Protein AF-A0A957P2J3-F1 (afdb_monomer)

Foldseek 3Di:
DVVVVVCCCVVPVVVLLVVLVCLQVVLLVVLCVQPVVLSVLLVVLCCVLVVVLVVLLVVLVVLVVQLVVLVVVLVVLCVQCPDPVNVVVCVVVVVVVVSVVVNVVSVVSNVVSVVVSVVSVVVSVVSLVVSLVVSLVVLCVVVVVCVVVVNHPPVSSVSSNVSSCSNSVSVVVNSPPD

Structure (mmCIF, N/CA/C/O backbone):
data_AF-A0A957P2J3-F1
#
_entry.id   AF-A0A957P2J3-F1
#
loop_
_atom_site.group_PDB
_atom_site.id
_atom_site.type_symbol
_atom_site.label_atom_id
_atom_site.label_alt_id
_atom_site.label_comp_id
_atom_site.label_asym_id
_atom_site.label_entity_id
_atom_site.label_seq_id
_atom_site.pdbx_PDB_ins_code
_atom_site.Cartn_x
_atom_site.Cartn_y
_atom_site.Cartn_z
_atom_site.occupancy
_atom_site.B_iso_or_equiv
_atom_site.auth_seq_id
_atom_site.auth_comp_id
_atom_site.auth_asym_id
_atom_site.auth_atom_id
_atom_site.pdbx_PDB_model_num
ATOM 1 N N . ASN A 1 1 ? -3.555 15.604 23.703 1.00 44.50 1 ASN A N 1
ATOM 2 C CA . ASN A 1 1 ? -3.899 14.970 22.413 1.00 44.50 1 ASN A CA 1
ATOM 3 C C . ASN A 1 1 ? -3.458 15.797 21.214 1.00 44.50 1 ASN A C 1
ATOM 5 O O . ASN A 1 1 ? -2.790 15.224 20.367 1.00 44.50 1 ASN A O 1
ATOM 9 N N . ASP A 1 2 ? -3.680 17.114 21.177 1.00 55.78 2 ASP A N 1
ATOM 10 C CA . ASP A 1 2 ? -3.266 17.941 20.022 1.00 55.78 2 ASP A CA 1
ATOM 11 C C . ASP A 1 2 ? -1.746 18.045 19.821 1.00 55.78 2 ASP A C 1
ATOM 13 O O . ASP A 1 2 ? -1.270 17.997 18.693 1.00 55.78 2 ASP A O 1
ATOM 17 N N . VAL A 1 3 ? -0.962 18.089 20.904 1.00 54.66 3 VAL A N 1
ATOM 18 C CA . VAL A 1 3 ? 0.511 18.161 20.825 1.00 54.66 3 VAL A CA 1
ATOM 19 C C . VAL A 1 3 ? 1.122 16.844 20.329 1.00 54.66 3 VAL A C 1
ATOM 21 O O . VAL A 1 3 ? 2.056 16.862 19.539 1.00 54.66 3 VAL A O 1
ATOM 24 N N . VAL A 1 4 ? 0.548 15.699 20.721 1.00 55.38 4 VAL A N 1
ATOM 25 C CA . VAL A 1 4 ? 0.990 14.361 20.278 1.00 55.38 4 VAL A CA 1
ATOM 26 C C . VAL A 1 4 ? 0.592 14.117 18.819 1.00 55.38 4 VAL A C 1
ATOM 28 O O . VAL A 1 4 ? 1.413 13.645 18.041 1.00 55.38 4 VAL A O 1
ATOM 31 N N . GLY A 1 5 ? -0.621 14.513 18.411 1.00 55.31 5 GLY A N 1
ATOM 32 C CA . GLY A 1 5 ? -1.057 14.447 17.011 1.00 55.31 5 GLY A CA 1
ATOM 33 C C . GLY A 1 5 ? -0.248 15.366 16.085 1.00 55.31 5 GLY A C 1
ATOM 34 O O . GLY A 1 5 ? 0.179 14.939 15.012 1.00 55.31 5 GLY A O 1
ATOM 35 N N . ALA A 1 6 ? 0.040 16.599 16.520 1.00 60.53 6 ALA A N 1
ATOM 36 C CA . ALA A 1 6 ? 0.896 17.532 15.786 1.00 60.53 6 ALA A CA 1
ATOM 37 C C . ALA A 1 6 ? 2.351 17.036 15.703 1.00 60.53 6 ALA A C 1
ATOM 39 O O . ALA A 1 6 ? 2.967 17.103 14.639 1.00 60.53 6 ALA A O 1
ATOM 40 N N . GLN A 1 7 ? 2.885 16.465 16.787 1.00 52.78 7 GLN A N 1
ATOM 41 C CA . GLN A 1 7 ? 4.222 15.878 16.805 1.00 52.78 7 GLN A CA 1
ATOM 42 C C . GLN A 1 7 ? 4.310 14.656 15.879 1.00 52.78 7 GLN A C 1
ATOM 44 O O . GLN A 1 7 ? 5.248 14.569 15.093 1.00 52.78 7 GLN A O 1
ATOM 49 N N . SER A 1 8 ? 3.328 13.751 15.855 1.00 59.97 8 SER A N 1
ATOM 50 C CA . SER A 1 8 ? 3.316 12.615 14.915 1.00 59.97 8 SER A CA 1
ATOM 51 C C . SER A 1 8 ? 3.209 13.045 13.441 1.00 59.97 8 SER A C 1
ATOM 53 O O . SER A 1 8 ? 3.856 12.453 12.570 1.00 59.97 8 SER A O 1
ATOM 55 N N . ALA A 1 9 ? 2.452 14.107 13.145 1.00 59.72 9 ALA A N 1
ATOM 56 C CA . ALA A 1 9 ? 2.346 14.661 11.795 1.00 59.72 9 ALA A CA 1
ATOM 57 C C . ALA A 1 9 ? 3.673 15.277 11.308 1.00 59.72 9 ALA A C 1
ATOM 59 O O . ALA A 1 9 ? 4.103 15.006 10.183 1.00 59.72 9 ALA A O 1
ATOM 60 N N . ILE A 1 10 ? 4.344 16.046 12.173 1.00 60.41 10 ILE A N 1
ATOM 61 C CA . ILE A 1 10 ? 5.600 16.749 11.865 1.00 60.41 10 ILE A CA 1
ATOM 62 C C . ILE A 1 10 ? 6.796 15.787 11.831 1.00 60.41 10 ILE A C 1
ATOM 64 O O . ILE A 1 10 ? 7.649 15.901 10.954 1.00 60.41 10 ILE A O 1
ATOM 68 N N . THR A 1 11 ? 6.850 14.815 12.744 1.00 64.06 11 THR A N 1
ATOM 69 C CA . THR A 1 11 ? 8.038 13.960 12.921 1.00 64.06 11 THR A CA 1
ATOM 70 C C . THR A 1 11 ? 8.027 12.720 12.018 1.00 64.06 11 THR A C 1
ATOM 72 O O . THR A 1 11 ? 9.084 12.157 11.759 1.00 64.06 11 THR A O 1
ATOM 75 N N . GLY A 1 12 ? 6.861 12.285 11.515 1.00 64.50 12 GLY A N 1
ATOM 76 C CA . GLY A 1 12 ? 6.745 11.053 10.718 1.00 64.50 12 GLY A CA 1
ATOM 77 C C . GLY A 1 12 ? 6.114 11.229 9.338 1.00 64.50 12 GLY A C 1
ATOM 78 O O . GLY A 1 12 ? 6.648 10.747 8.343 1.00 64.50 12 GLY A O 1
ATOM 79 N N . THR A 1 13 ? 4.980 11.924 9.240 1.00 69.81 13 THR A N 1
ATOM 80 C CA . THR A 1 13 ? 4.177 11.915 8.002 1.00 69.81 13 THR A CA 1
ATOM 81 C C . THR A 1 13 ? 4.806 12.747 6.885 1.00 69.81 13 THR A C 1
ATOM 83 O O . THR A 1 13 ? 4.952 12.265 5.761 1.00 69.81 13 THR A O 1
ATOM 86 N N . ILE A 1 14 ? 5.220 13.980 7.187 1.00 76.81 14 ILE A N 1
ATOM 87 C CA . ILE A 1 14 ? 5.789 14.899 6.188 1.00 76.81 14 ILE A CA 1
ATOM 88 C C . ILE A 1 14 ? 7.136 14.389 5.639 1.00 76.81 14 ILE A C 1
ATOM 90 O O . ILE A 1 14 ? 7.266 14.296 4.413 1.00 76.81 14 ILE A O 1
ATOM 94 N N . PRO A 1 15 ? 8.117 13.983 6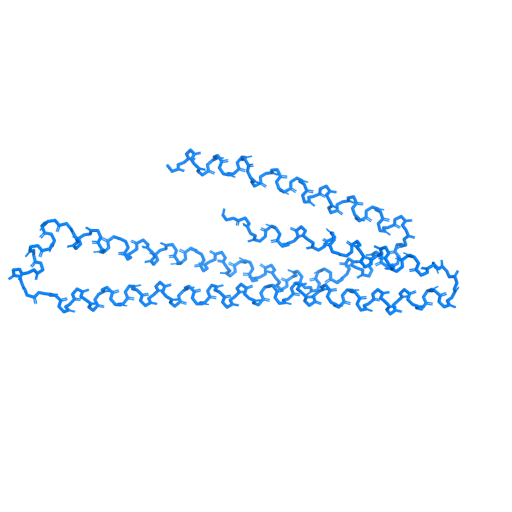.479 1.00 82.00 15 PRO A N 1
ATOM 95 C CA . PRO A 1 15 ? 9.384 13.443 5.981 1.00 82.00 15 PRO A CA 1
ATOM 96 C C . PRO A 1 15 ? 9.201 12.177 5.135 1.00 82.00 15 PRO A C 1
ATOM 98 O O . PRO A 1 15 ? 9.890 12.005 4.127 1.00 82.00 15 PRO A O 1
ATOM 101 N N . ASN A 1 16 ? 8.238 11.318 5.486 1.00 80.94 16 ASN A N 1
ATOM 102 C CA . ASN A 1 16 ? 7.933 10.116 4.712 1.00 80.94 16 ASN A CA 1
ATOM 103 C C . ASN A 1 16 ? 7.362 10.447 3.333 1.00 80.94 16 ASN A C 1
ATOM 105 O O . ASN A 1 16 ? 7.781 9.843 2.350 1.00 80.94 16 ASN A O 1
ATOM 109 N N . ILE A 1 17 ? 6.438 11.408 3.227 1.00 81.06 17 ILE A N 1
ATOM 110 C CA . ILE A 1 17 ? 5.893 11.840 1.929 1.00 81.06 17 ILE A CA 1
ATOM 11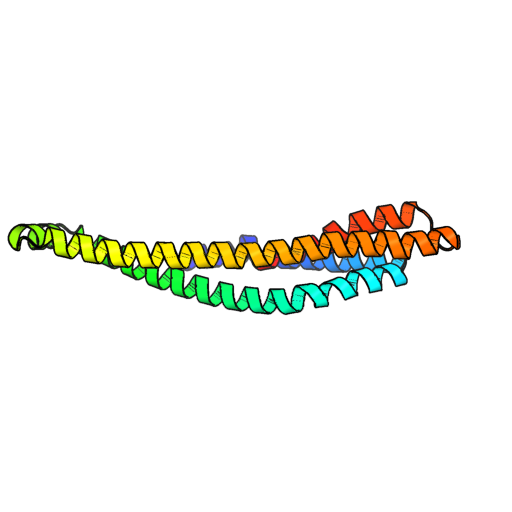1 C C . ILE A 1 17 ? 7.009 12.398 1.041 1.00 81.06 17 ILE A C 1
ATOM 113 O O . ILE A 1 17 ? 7.083 12.043 -0.137 1.00 81.06 17 ILE A O 1
ATOM 117 N N . LEU A 1 18 ? 7.894 13.226 1.601 1.00 86.69 18 LEU A N 1
ATOM 118 C CA . LEU A 1 18 ? 9.037 13.782 0.877 1.00 86.69 18 LEU A CA 1
ATOM 119 C C . LEU A 1 18 ? 9.983 12.682 0.392 1.00 86.69 18 LEU A C 1
ATOM 121 O O . LEU A 1 18 ? 10.280 12.616 -0.799 1.00 86.69 18 LEU A O 1
ATOM 125 N N . THR A 1 19 ? 10.391 11.780 1.285 1.00 87.31 19 THR A N 1
ATOM 126 C CA . THR A 1 19 ? 11.289 10.661 0.959 1.00 87.31 19 THR A CA 1
ATOM 127 C C . THR A 1 19 ? 10.688 9.788 -0.138 1.00 87.31 19 THR A C 1
ATOM 129 O O . THR A 1 19 ? 11.325 9.549 -1.159 1.00 87.31 19 THR A O 1
ATOM 132 N N . ASN A 1 20 ? 9.421 9.402 0.013 1.00 86.56 20 ASN A N 1
ATOM 133 C CA . ASN A 1 20 ? 8.679 8.622 -0.972 1.00 86.56 20 ASN A CA 1
ATOM 134 C C . ASN A 1 20 ? 8.584 9.323 -2.333 1.00 86.56 20 ASN A C 1
ATOM 136 O O . ASN A 1 20 ? 8.733 8.673 -3.366 1.00 86.56 20 ASN A O 1
ATOM 140 N N . SER A 1 21 ? 8.372 10.641 -2.344 1.00 88.56 21 SER A N 1
ATOM 141 C CA . SER A 1 21 ? 8.303 11.434 -3.578 1.00 88.56 21 SER A CA 1
ATOM 142 C C . SER A 1 21 ? 9.658 11.494 -4.282 1.00 88.56 21 SER A C 1
ATOM 144 O O . SER A 1 21 ? 9.735 11.267 -5.487 1.00 88.56 21 SER A O 1
ATOM 146 N N . VAL A 1 22 ? 10.741 11.729 -3.536 1.00 91.75 22 VAL A N 1
ATOM 147 C CA . VAL A 1 22 ? 12.109 11.742 -4.076 1.00 91.75 22 VAL A CA 1
ATOM 148 C C . VAL A 1 22 ? 12.499 10.362 -4.603 1.00 91.75 22 VAL A C 1
ATOM 150 O O . VAL A 1 22 ? 13.023 10.257 -5.713 1.00 91.75 22 VAL A O 1
ATOM 153 N N . THR A 1 23 ? 12.210 9.289 -3.862 1.00 91.25 23 THR A N 1
ATOM 154 C CA . THR A 1 23 ? 12.448 7.911 -4.313 1.00 91.25 23 THR A CA 1
ATOM 155 C C . THR A 1 23 ? 11.676 7.603 -5.590 1.00 91.25 23 THR A C 1
ATOM 157 O O . THR A 1 23 ? 12.252 7.046 -6.522 1.00 91.25 23 THR A O 1
ATOM 160 N N . LEU A 1 24 ? 10.403 7.997 -5.669 1.00 91.38 24 LEU A N 1
ATOM 161 C CA . LEU A 1 24 ? 9.569 7.790 -6.849 1.00 91.38 24 LEU A CA 1
ATOM 162 C C . LEU A 1 24 ? 10.133 8.520 -8.076 1.00 91.38 24 LEU A C 1
ATOM 164 O O . LEU A 1 24 ? 10.347 7.899 -9.115 1.00 91.38 24 LEU A O 1
ATOM 168 N N . ILE A 1 25 ? 10.412 9.820 -7.944 1.00 94.25 25 ILE A N 1
ATOM 169 C CA . ILE A 1 25 ? 10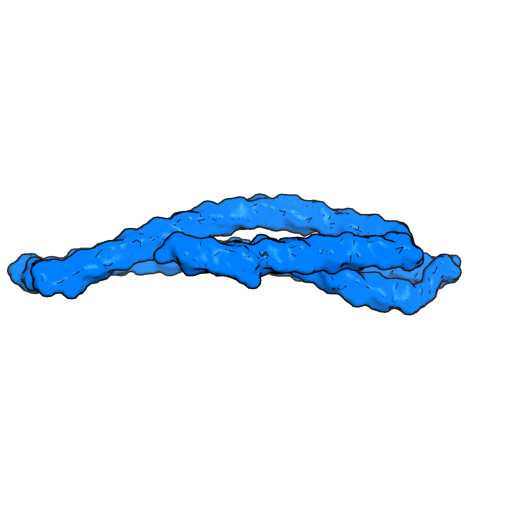.908 10.660 -9.044 1.00 94.25 25 ILE A CA 1
ATOM 170 C C . ILE A 1 25 ? 12.284 10.180 -9.515 1.00 94.25 25 ILE A C 1
ATOM 172 O O . ILE A 1 25 ? 12.491 10.003 -10.713 1.00 94.25 25 ILE A O 1
ATOM 176 N N . SER A 1 26 ? 13.213 9.921 -8.590 1.00 95.56 26 SER A N 1
ATOM 177 C CA . SER A 1 26 ? 14.557 9.434 -8.935 1.00 95.56 26 SER A CA 1
ATOM 178 C C . SER A 1 26 ? 14.522 8.054 -9.591 1.00 95.56 26 SER A C 1
ATOM 180 O O . SER A 1 26 ? 15.189 7.843 -10.599 1.00 95.56 26 SER A O 1
ATOM 182 N N . THR A 1 27 ? 13.702 7.130 -9.081 1.00 95.69 27 THR A N 1
ATOM 183 C CA . THR A 1 27 ? 13.543 5.795 -9.676 1.00 95.69 27 THR A CA 1
ATOM 184 C C . THR A 1 27 ? 12.982 5.895 -11.091 1.00 95.69 27 THR A C 1
ATOM 186 O O . THR A 1 27 ? 13.533 5.283 -12.002 1.00 95.69 27 THR A O 1
ATOM 189 N N . LEU A 1 28 ? 11.941 6.707 -11.307 1.00 95.94 28 LEU A N 1
ATOM 190 C CA . LEU A 1 28 ? 11.379 6.931 -12.640 1.00 95.94 28 LEU A CA 1
ATOM 191 C C . LEU A 1 28 ? 12.396 7.553 -13.599 1.00 95.94 28 LEU A C 1
ATOM 193 O O . LEU A 1 28 ? 12.528 7.080 -14.725 1.00 95.94 28 LEU A O 1
ATOM 197 N N . ALA A 1 29 ? 13.144 8.566 -13.157 1.00 97.50 29 ALA A N 1
ATOM 198 C CA . ALA A 1 29 ? 14.176 9.204 -13.969 1.00 97.50 29 ALA A CA 1
ATOM 199 C C . ALA A 1 29 ? 15.260 8.206 -14.407 1.00 97.50 29 ALA A C 1
ATOM 201 O O . ALA A 1 29 ? 15.659 8.200 -15.574 1.00 97.50 29 ALA A O 1
ATOM 202 N N . VAL A 1 30 ? 15.686 7.318 -13.504 1.00 97.38 30 VAL A N 1
ATOM 203 C CA . VAL A 1 30 ? 16.649 6.255 -13.817 1.00 97.38 30 VAL A CA 1
ATOM 204 C C . VAL A 1 30 ? 16.048 5.236 -14.784 1.00 97.38 30 VAL A C 1
ATOM 206 O O . VAL A 1 30 ? 16.670 4.925 -15.794 1.00 97.38 30 VAL A O 1
ATOM 209 N N . MET A 1 31 ? 14.828 4.751 -14.536 1.00 97.56 31 MET A N 1
ATOM 210 C CA . MET A 1 31 ? 14.168 3.785 -15.422 1.00 97.56 31 MET A CA 1
ATOM 211 C C . MET A 1 31 ? 14.001 4.334 -16.844 1.00 97.56 31 MET A C 1
ATOM 213 O O . MET A 1 31 ? 14.315 3.639 -17.806 1.00 97.56 31 MET A O 1
ATOM 217 N N . ILE A 1 32 ? 13.555 5.585 -16.983 1.00 97.94 32 ILE A N 1
ATOM 218 C CA . ILE A 1 32 ? 13.394 6.242 -18.288 1.00 97.94 32 ILE A CA 1
ATOM 219 C C . ILE A 1 32 ? 14.745 6.384 -18.999 1.00 97.94 32 ILE A C 1
ATOM 221 O O . ILE A 1 32 ? 14.817 6.140 -20.200 1.00 97.94 32 ILE A O 1
ATOM 225 N N . SER A 1 33 ? 15.804 6.732 -18.260 1.00 97.44 33 SER A N 1
ATOM 226 C CA . SER A 1 33 ? 17.165 6.849 -18.803 1.00 97.44 33 SER A CA 1
ATOM 227 C C . SER A 1 33 ? 17.741 5.513 -19.280 1.00 97.44 33 SER A C 1
ATOM 229 O O . SER A 1 33 ? 18.527 5.502 -20.221 1.00 97.44 33 SER A O 1
ATOM 231 N N . ILE A 1 34 ? 17.373 4.396 -18.640 1.00 96.06 34 ILE A N 1
ATOM 232 C CA . ILE A 1 34 ? 17.829 3.060 -19.044 1.00 96.06 34 ILE A CA 1
ATOM 233 C C . ILE A 1 34 ? 17.052 2.576 -20.271 1.00 96.06 34 ILE A C 1
ATOM 235 O O . ILE A 1 34 ? 17.665 2.158 -21.246 1.00 96.06 34 ILE A O 1
ATOM 239 N N . GLU A 1 35 ? 15.716 2.577 -20.213 1.00 97.56 35 GLU A N 1
ATOM 240 C CA . GLU A 1 35 ? 14.877 2.109 -21.319 1.00 97.56 35 GLU A CA 1
ATOM 241 C C . GLU A 1 35 ? 13.427 2.613 -21.190 1.00 97.56 35 GLU A C 1
ATOM 243 O O . GLU A 1 35 ? 12.601 2.057 -20.458 1.00 97.56 35 GLU A O 1
ATOM 248 N N . TRP A 1 36 ? 13.082 3.665 -21.936 1.00 97.50 36 TRP A N 1
ATOM 249 C CA . TRP A 1 36 ? 11.790 4.344 -21.803 1.00 97.50 36 TRP A CA 1
ATOM 250 C C . TRP A 1 36 ? 10.579 3.450 -22.127 1.00 97.50 36 TRP A C 1
ATOM 252 O O . TRP A 1 36 ? 9.528 3.617 -21.507 1.00 97.50 36 TRP A O 1
ATOM 262 N N . ARG A 1 37 ? 10.709 2.469 -23.036 1.00 96.31 37 ARG A N 1
ATOM 263 C CA . ARG A 1 37 ? 9.607 1.552 -23.398 1.00 96.31 37 ARG A CA 1
ATOM 264 C C . ARG A 1 37 ? 9.178 0.697 -22.206 1.00 96.31 37 ARG A C 1
ATOM 266 O O . ARG A 1 37 ? 7.988 0.574 -21.915 1.00 96.31 37 ARG A O 1
ATOM 273 N N . LEU A 1 38 ? 10.156 0.154 -21.481 1.00 97.00 38 LEU A N 1
ATOM 274 C CA . LEU A 1 38 ? 9.916 -0.630 -20.270 1.00 97.00 38 LEU A CA 1
ATOM 275 C C . LEU A 1 38 ? 9.447 0.257 -19.109 1.00 97.00 38 LEU A C 1
ATOM 277 O O . LEU A 1 38 ? 8.611 -0.169 -18.312 1.00 97.00 38 LEU A O 1
ATOM 281 N N . ALA A 1 39 ? 9.928 1.502 -19.030 1.00 96.81 39 ALA A N 1
ATOM 282 C CA . ALA A 1 39 ? 9.475 2.455 -18.019 1.00 96.81 39 ALA A CA 1
ATOM 283 C C . ALA A 1 39 ? 7.987 2.798 -18.190 1.00 96.81 39 ALA A C 1
ATOM 285 O O . ALA A 1 39 ? 7.230 2.750 -17.222 1.00 96.81 39 ALA A O 1
ATOM 286 N N . VAL A 1 40 ? 7.542 3.064 -19.423 1.00 96.81 40 VAL A N 1
ATOM 287 C CA . VAL A 1 40 ? 6.123 3.303 -19.733 1.00 96.81 40 VAL A CA 1
ATOM 288 C C . VAL A 1 40 ? 5.274 2.082 -19.383 1.00 96.81 40 VAL A C 1
ATOM 290 O O . VAL A 1 40 ? 4.226 2.234 -18.755 1.00 96.81 40 VAL A O 1
ATOM 293 N N . LEU A 1 41 ? 5.739 0.874 -19.718 1.00 96.06 41 LEU A N 1
ATOM 294 C CA . LEU A 1 41 ? 5.049 -0.368 -19.366 1.00 96.06 41 LEU A CA 1
ATOM 295 C C . LEU A 1 41 ? 4.871 -0.502 -17.844 1.00 96.06 41 LEU A C 1
ATOM 297 O O . LEU A 1 41 ? 3.760 -0.736 -17.371 1.00 96.06 41 LEU A O 1
ATOM 301 N N . ALA A 1 42 ? 5.936 -0.273 -17.071 1.00 93.69 42 ALA A N 1
ATOM 302 C CA . ALA A 1 42 ? 5.898 -0.312 -15.609 1.00 93.69 42 ALA A CA 1
ATOM 303 C C . ALA A 1 42 ? 4.953 0.742 -15.004 1.00 93.69 42 ALA A C 1
ATOM 305 O O . ALA A 1 42 ? 4.272 0.466 -14.011 1.00 93.69 42 ALA A O 1
ATOM 306 N N . VAL A 1 43 ? 4.896 1.935 -15.606 1.00 93.31 43 VAL A N 1
ATOM 307 C CA . VAL A 1 43 ? 4.011 3.027 -15.181 1.00 93.31 43 VAL A CA 1
ATOM 308 C C . VAL A 1 43 ? 2.556 2.745 -15.533 1.00 93.31 43 VAL A C 1
ATOM 310 O O . VAL A 1 43 ? 1.701 3.057 -14.719 1.00 93.31 43 VAL A O 1
ATOM 313 N N . ILE A 1 44 ? 2.244 2.128 -16.675 1.00 94.25 44 ILE A N 1
ATOM 314 C CA . ILE A 1 44 ? 0.863 1.787 -17.078 1.00 94.25 44 ILE A CA 1
ATOM 315 C C . ILE A 1 44 ? 0.227 0.738 -16.160 1.00 94.25 44 ILE A C 1
ATOM 317 O O . ILE A 1 44 ? -0.984 0.768 -15.926 1.00 94.25 44 ILE A O 1
ATOM 321 N N . VAL A 1 45 ? 1.030 -0.161 -15.589 1.00 91.38 45 VAL A N 1
ATOM 322 C CA . VAL A 1 45 ? 0.543 -1.124 -14.592 1.00 91.38 45 VAL A CA 1
ATOM 323 C C . VAL A 1 45 ? 0.026 -0.399 -13.346 1.00 91.38 45 VAL A C 1
ATOM 325 O O . VAL A 1 45 ? -0.973 -0.814 -12.765 1.00 91.38 45 VAL A O 1
ATOM 328 N N . LEU A 1 46 ? 0.630 0.729 -12.958 1.00 87.25 46 LEU A N 1
ATOM 329 C CA . LEU A 1 46 ? 0.213 1.471 -11.767 1.00 87.25 46 LEU A CA 1
ATOM 330 C C . LEU A 1 46 ? -1.260 1.903 -11.790 1.00 87.25 46 LEU A C 1
ATOM 332 O O . LEU A 1 46 ? -1.986 1.464 -10.905 1.00 87.25 46 LEU A O 1
ATOM 336 N N . PRO A 1 47 ? -1.769 2.723 -12.730 1.00 88.19 47 PRO A N 1
ATOM 337 C CA . PRO A 1 47 ? -3.158 3.172 -12.706 1.00 88.19 47 PRO A CA 1
ATOM 338 C C . PRO A 1 47 ? -4.158 2.012 -12.761 1.00 88.19 47 PRO A C 1
ATOM 340 O O . PRO A 1 47 ? -5.202 2.104 -12.114 1.00 88.19 47 PRO A O 1
ATOM 343 N N . LEU A 1 48 ? -3.831 0.909 -13.446 1.00 90.00 48 LEU A N 1
ATOM 344 C CA . LEU A 1 48 ? -4.684 -0.280 -13.505 1.00 90.00 48 LEU A CA 1
ATOM 345 C C . LEU A 1 48 ? -4.987 -0.839 -12.104 1.00 90.00 48 LEU A C 1
ATOM 347 O O . LEU A 1 48 ? -6.130 -1.191 -11.814 1.00 90.00 48 LEU A O 1
ATOM 351 N N . PHE A 1 49 ? -3.991 -0.851 -11.215 1.00 85.75 49 PHE A N 1
ATOM 352 C CA . PHE A 1 49 ? -4.139 -1.351 -9.844 1.00 85.75 49 PHE A CA 1
ATOM 353 C C . PHE A 1 49 ? -4.419 -0.246 -8.815 1.00 85.75 49 PHE A C 1
ATOM 355 O O . PHE A 1 49 ? -5.141 -0.471 -7.842 1.00 85.75 49 PHE A O 1
ATOM 362 N N . LEU A 1 50 ? -3.925 0.973 -9.038 1.00 80.69 50 LEU A N 1
ATOM 363 C CA . LEU A 1 50 ? -4.090 2.107 -8.131 1.00 80.69 50 LEU A CA 1
ATOM 364 C C . LEU A 1 50 ? -5.483 2.724 -8.175 1.00 80.69 50 LEU A C 1
ATOM 366 O O . LEU A 1 50 ? -5.965 3.187 -7.143 1.00 80.69 50 LEU A O 1
ATOM 370 N N . LEU A 1 51 ? -6.154 2.750 -9.329 1.00 86.12 51 LEU A N 1
ATOM 371 C CA . LEU A 1 51 ? -7.497 3.329 -9.420 1.00 86.12 51 LEU A CA 1
ATOM 372 C C . LEU A 1 51 ? -8.518 2.558 -8.559 1.00 86.12 51 LEU A C 1
ATOM 374 O O . LEU A 1 51 ? -9.229 3.200 -7.775 1.00 86.12 51 LEU A O 1
ATOM 378 N N . PRO A 1 52 ? -8.585 1.210 -8.609 1.00 84.38 52 PRO A N 1
ATOM 379 C CA . PRO A 1 52 ? -9.366 0.433 -7.648 1.00 84.38 52 PRO A CA 1
ATOM 380 C C . PRO A 1 52 ? -8.891 0.640 -6.206 1.00 84.38 52 PRO A C 1
ATOM 382 O O . PRO A 1 52 ? -9.710 0.884 -5.318 1.00 84.38 52 PRO A O 1
ATOM 385 N N . ALA A 1 53 ? -7.575 0.621 -5.975 1.00 80.62 53 ALA A N 1
ATOM 386 C CA . ALA A 1 53 ? -6.989 0.771 -4.646 1.00 80.62 53 ALA A CA 1
ATOM 387 C C . ALA A 1 53 ? -7.340 2.122 -3.991 1.00 80.62 53 ALA A C 1
ATOM 389 O O . ALA A 1 53 ? -7.608 2.184 -2.791 1.00 80.62 53 ALA A O 1
ATOM 390 N N . ARG A 1 54 ? -7.449 3.203 -4.773 1.00 81.19 54 ARG A N 1
ATOM 391 C CA . ARG A 1 54 ? -7.888 4.521 -4.293 1.00 81.19 54 ARG A CA 1
ATOM 392 C C . ARG A 1 54 ? -9.324 4.493 -3.769 1.00 81.19 54 ARG A C 1
ATOM 394 O O . ARG A 1 54 ? -9.614 5.139 -2.763 1.00 81.19 54 ARG A O 1
ATOM 401 N N . ARG A 1 55 ? -10.224 3.725 -4.398 1.00 85.00 55 ARG A N 1
ATOM 402 C CA . ARG A 1 55 ? -11.589 3.522 -3.872 1.00 85.00 55 ARG A CA 1
ATOM 403 C C . ARG A 1 55 ? -11.557 2.760 -2.550 1.00 85.00 55 ARG A C 1
ATOM 405 O O . ARG A 1 55 ? -12.240 3.149 -1.607 1.00 85.00 55 ARG A O 1
ATOM 412 N N . VAL A 1 56 ? -10.718 1.730 -2.460 1.00 86.50 56 VAL A N 1
ATOM 413 C CA . VAL A 1 56 ? -10.516 0.957 -1.226 1.00 86.50 56 VAL A CA 1
ATOM 414 C C . VAL A 1 56 ? -9.978 1.838 -0.095 1.00 86.50 56 VAL A C 1
ATOM 416 O O . VAL A 1 56 ? -10.469 1.750 1.028 1.00 86.50 56 VAL A O 1
ATOM 419 N N . ALA A 1 57 ? -9.052 2.755 -0.384 1.00 82.62 57 ALA A N 1
ATOM 420 C CA . ALA A 1 57 ? -8.537 3.709 0.599 1.00 82.62 57 ALA A CA 1
ATOM 421 C C . ALA A 1 57 ? -9.641 4.617 1.179 1.00 82.62 57 ALA A C 1
ATOM 423 O O . ALA A 1 57 ? -9.689 4.841 2.390 1.00 82.62 57 ALA A O 1
ATOM 424 N N . LEU A 1 58 ? -10.577 5.091 0.346 1.00 86.56 58 LEU A N 1
ATOM 425 C CA . LEU A 1 58 ? -11.734 5.869 0.811 1.00 86.56 58 LEU A CA 1
ATOM 426 C C . LEU A 1 58 ? -12.667 5.034 1.702 1.00 86.56 58 LEU A C 1
ATOM 428 O O . LEU A 1 58 ? -13.119 5.518 2.741 1.00 86.56 58 LEU A O 1
ATOM 432 N N . ILE A 1 59 ? -12.911 3.772 1.336 1.00 90.62 59 ILE A N 1
ATOM 433 C CA . ILE A 1 59 ? -13.703 2.834 2.145 1.00 90.62 59 ILE A CA 1
ATOM 434 C C . ILE A 1 59 ? -13.026 2.594 3.500 1.00 90.62 59 ILE A C 1
ATOM 436 O O . ILE A 1 59 ? -13.685 2.673 4.536 1.00 90.62 59 ILE A O 1
ATOM 440 N N . LEU A 1 60 ? -11.709 2.368 3.515 1.00 88.50 60 LEU A N 1
ATOM 441 C CA . LEU A 1 60 ? -10.934 2.203 4.746 1.00 88.50 60 LEU A CA 1
ATOM 442 C C . LEU A 1 60 ? -11.016 3.435 5.642 1.00 88.50 60 LEU A C 1
ATOM 444 O O . LEU A 1 60 ? -11.135 3.280 6.853 1.00 88.50 60 LEU A O 1
ATOM 448 N N . ARG A 1 61 ? -11.000 4.646 5.076 1.00 88.31 61 ARG A N 1
ATOM 449 C CA . ARG A 1 61 ? -11.161 5.882 5.854 1.00 88.31 61 ARG A CA 1
ATOM 450 C C . ARG A 1 61 ? -12.515 5.930 6.567 1.00 88.31 61 ARG A C 1
ATOM 452 O O . ARG A 1 61 ? -12.566 6.256 7.750 1.00 88.31 61 ARG A O 1
ATOM 459 N N . ASN A 1 62 ? -13.590 5.545 5.881 1.00 92.44 62 ASN A N 1
ATOM 460 C CA . ASN A 1 62 ? -14.926 5.476 6.479 1.00 92.44 62 ASN A CA 1
ATOM 461 C C . ASN A 1 62 ? -15.010 4.384 7.559 1.00 92.44 62 ASN A C 1
ATOM 463 O O . ASN A 1 62 ? -15.544 4.631 8.635 1.00 92.44 62 ASN A O 1
ATOM 467 N N . ILE A 1 63 ? -14.420 3.209 7.312 1.00 93.12 63 ILE A N 1
ATOM 468 C CA . ILE A 1 63 ? -14.337 2.120 8.298 1.00 93.12 63 ILE A CA 1
ATOM 469 C C . ILE A 1 63 ? -13.543 2.554 9.535 1.00 93.12 63 ILE A C 1
ATOM 471 O O . ILE A 1 63 ? -13.954 2.251 10.649 1.00 93.12 63 ILE A O 1
ATOM 475 N N . ARG A 1 64 ? -12.426 3.278 9.367 1.00 89.94 64 ARG A N 1
ATOM 476 C CA . ARG A 1 64 ? -11.638 3.816 10.489 1.00 89.94 64 ARG A CA 1
ATOM 477 C C . ARG A 1 64 ? -12.477 4.765 11.343 1.00 89.94 64 ARG A C 1
ATOM 479 O O . ARG A 1 64 ? -12.440 4.653 12.562 1.00 89.94 64 ARG A O 1
ATOM 486 N N . ARG A 1 65 ? -13.252 5.657 10.718 1.00 93.12 65 ARG A N 1
ATOM 487 C CA . ARG A 1 65 ? -14.148 6.570 11.439 1.00 93.12 65 ARG A CA 1
ATOM 488 C C . ARG A 1 65 ? -15.216 5.812 12.232 1.00 93.12 65 ARG A C 1
ATOM 490 O O . ARG A 1 65 ? -15.318 6.025 13.433 1.00 93.12 65 ARG A O 1
ATOM 497 N N . ALA A 1 66 ? -15.916 4.873 11.597 1.00 95.50 66 ALA A N 1
ATOM 498 C CA . ALA A 1 66 ? -16.909 4.037 12.274 1.00 95.50 66 ALA A CA 1
ATOM 499 C C . ALA A 1 66 ? -16.292 3.197 13.409 1.00 95.50 66 ALA A C 1
ATOM 501 O O . ALA A 1 66 ? -16.887 3.037 14.469 1.00 95.50 66 ALA A O 1
ATOM 502 N N . ALA A 1 67 ? -15.067 2.693 13.225 1.00 94.38 67 ALA A N 1
ATOM 503 C CA . ALA A 1 67 ? -14.354 1.968 14.271 1.00 94.38 67 ALA A CA 1
ATOM 504 C C . ALA A 1 67 ? -14.031 2.856 15.482 1.00 94.38 67 ALA A C 1
ATOM 506 O O . ALA A 1 67 ? -14.169 2.397 16.612 1.00 94.38 67 ALA A O 1
ATOM 507 N N . MET A 1 68 ? -13.638 4.118 15.265 1.00 93.50 68 MET A N 1
ATOM 508 C CA . MET A 1 68 ? -13.429 5.078 16.356 1.00 93.50 68 MET A CA 1
ATOM 509 C C . MET A 1 68 ? -14.731 5.396 17.098 1.00 93.50 68 MET A C 1
ATOM 511 O O . MET A 1 68 ? -14.712 5.480 18.323 1.00 93.50 68 MET A O 1
ATOM 515 N N . GLU A 1 69 ? -15.850 5.527 16.382 1.00 95.44 69 GLU A N 1
ATOM 516 C CA . GLU A 1 69 ? -17.176 5.732 16.982 1.00 95.44 69 GLU A CA 1
ATOM 517 C C . GLU A 1 69 ? -17.562 4.531 17.868 1.00 95.44 69 GLU A C 1
ATOM 519 O O . GLU A 1 69 ? -17.768 4.702 19.067 1.00 95.44 69 GLU A O 1
ATOM 524 N N . HIS A 1 70 ? -17.504 3.298 17.346 1.00 95.31 70 HIS A N 1
ATOM 525 C CA . HIS A 1 70 ? -17.791 2.087 18.132 1.00 95.31 70 HIS A CA 1
ATOM 526 C C . HIS A 1 70 ? -16.855 1.899 19.335 1.00 95.31 70 HIS A C 1
ATOM 528 O O . HIS A 1 70 ? -17.296 1.482 20.408 1.00 95.31 70 HIS A O 1
ATOM 534 N N . GLN A 1 71 ? -15.567 2.216 19.178 1.00 94.12 71 GLN A N 1
ATOM 535 C CA . GLN A 1 71 ? -14.602 2.158 20.275 1.00 94.12 71 GLN A CA 1
ATOM 536 C C . GLN A 1 71 ? -14.931 3.187 21.363 1.00 94.12 71 GLN A C 1
ATOM 538 O O . GLN A 1 71 ? -14.834 2.870 22.547 1.00 94.12 71 GLN A O 1
ATOM 543 N N . THR A 1 72 ? -15.345 4.394 20.969 1.00 93.88 72 THR A N 1
ATOM 544 C CA . THR A 1 72 ? -15.739 5.464 21.894 1.00 93.88 72 THR A CA 1
ATOM 545 C C . THR A 1 72 ? -16.995 5.080 22.670 1.00 93.88 72 THR A C 1
ATOM 547 O O . THR A 1 72 ? -17.002 5.190 23.894 1.00 93.88 72 THR A O 1
ATOM 550 N N . ASP A 1 73 ? -18.020 4.550 21.998 1.00 92.12 73 ASP A N 1
ATOM 551 C CA . ASP A 1 73 ? -19.257 4.092 22.643 1.00 92.12 73 ASP A CA 1
ATOM 552 C C . ASP A 1 73 ? -18.987 2.990 23.676 1.00 92.12 73 ASP A C 1
ATOM 554 O O . ASP A 1 73 ? -19.486 3.036 24.805 1.00 92.12 73 ASP A O 1
ATOM 558 N N . MET A 1 74 ? -18.146 2.014 23.316 1.00 93.25 74 MET A N 1
ATOM 559 C CA . MET A 1 74 ? -17.738 0.938 24.218 1.00 93.25 74 MET A CA 1
ATOM 560 C C . MET A 1 74 ? -16.964 1.484 25.424 1.00 93.25 74 MET A C 1
ATOM 562 O O . MET A 1 74 ? -17.291 1.154 26.565 1.00 93.25 74 MET A O 1
ATOM 566 N N . SER A 1 75 ? -15.966 2.342 25.195 1.00 92.56 75 SER A N 1
ATOM 567 C CA . SER A 1 75 ? -15.160 2.944 26.261 1.00 92.56 75 SER A CA 1
ATOM 568 C C . SER A 1 75 ? -15.991 3.819 27.202 1.00 92.56 75 SER A C 1
ATOM 570 O O . SER A 1 75 ? -15.804 3.734 28.417 1.00 92.56 75 SER A O 1
ATOM 572 N N . ASN A 1 76 ? -16.943 4.597 26.683 1.00 91.75 76 ASN A N 1
ATOM 573 C CA . ASN A 1 76 ? -17.873 5.386 27.491 1.00 91.75 76 ASN A CA 1
ATOM 574 C C . ASN A 1 76 ? -18.770 4.486 28.350 1.00 91.75 76 ASN A C 1
ATOM 576 O O . ASN A 1 76 ? -18.879 4.708 29.554 1.00 91.75 76 ASN A O 1
ATOM 580 N N . SER A 1 77 ? -19.343 3.428 27.766 1.00 89.12 77 SER A N 1
ATOM 581 C CA . SER A 1 77 ? -20.198 2.478 28.492 1.00 89.12 77 SER A CA 1
ATOM 582 C C . SER A 1 77 ? -19.449 1.762 29.619 1.00 89.12 77 SER A C 1
ATOM 584 O O . SER A 1 77 ? -19.990 1.588 30.712 1.00 89.12 77 SER A O 1
ATOM 586 N N . ILE A 1 78 ? -18.204 1.347 29.369 1.00 90.31 78 ILE A N 1
ATOM 587 C CA . ILE A 1 78 ? -17.340 0.732 30.385 1.00 90.31 78 ILE A CA 1
ATOM 588 C C . ILE A 1 78 ? -17.025 1.745 31.484 1.00 90.31 78 ILE A C 1
ATOM 590 O O . ILE A 1 78 ? -17.139 1.421 32.663 1.00 90.31 78 ILE A O 1
ATOM 594 N N . SER A 1 79 ? -16.653 2.969 31.104 1.00 91.81 79 SER A N 1
ATOM 595 C CA . SER A 1 79 ? -16.256 4.008 32.057 1.00 91.81 79 SER A CA 1
ATOM 596 C C . SER A 1 79 ? -17.414 4.406 32.970 1.00 91.81 79 SER A C 1
ATOM 598 O O . SER A 1 79 ? -17.211 4.524 34.172 1.00 91.81 79 SER A O 1
ATOM 600 N N . GLU A 1 80 ? -18.629 4.539 32.431 1.00 89.81 80 GLU A N 1
ATOM 601 C CA . GLU A 1 80 ? -19.857 4.809 33.190 1.00 89.81 80 GLU A CA 1
ATOM 602 C C . GLU A 1 80 ? -20.160 3.680 34.192 1.00 89.81 80 GLU A C 1
ATOM 604 O O . GLU A 1 80 ? -20.368 3.928 35.383 1.00 89.81 80 GLU A O 1
ATOM 609 N N . THR A 1 81 ? -20.110 2.428 33.727 1.00 89.81 81 THR A N 1
ATOM 610 C CA . THR A 1 81 ? -20.489 1.247 34.521 1.00 89.81 81 THR A CA 1
ATOM 611 C C . THR A 1 81 ? -19.467 0.904 35.606 1.00 89.81 81 THR A C 1
ATOM 613 O O . THR A 1 81 ? -19.846 0.452 36.684 1.00 89.81 81 THR A O 1
ATOM 616 N N . LEU A 1 82 ? -18.172 1.122 35.349 1.00 88.94 82 LEU A N 1
ATOM 617 C CA . LEU A 1 82 ? -17.091 0.835 36.300 1.00 88.94 82 LEU A CA 1
ATOM 618 C C . LEU A 1 82 ? -16.861 1.950 37.330 1.00 88.94 82 LEU A C 1
ATOM 620 O O . LEU A 1 82 ? -16.027 1.789 38.222 1.00 88.94 82 LEU A O 1
ATOM 624 N N . THR A 1 83 ? -17.598 3.062 37.256 1.00 92.88 83 THR A N 1
ATOM 625 C CA . THR A 1 83 ? -17.609 4.034 38.355 1.00 92.88 83 THR A CA 1
ATOM 626 C C . THR A 1 83 ? -18.183 3.411 39.632 1.00 92.88 83 THR A C 1
ATOM 628 O O . THR A 1 83 ? -19.023 2.514 39.578 1.00 92.88 83 THR A O 1
ATOM 631 N N . ILE A 1 84 ? -17.778 3.919 40.802 1.00 90.06 84 ILE A N 1
ATOM 632 C CA . ILE A 1 84 ? -18.290 3.450 42.105 1.00 90.06 84 ILE A CA 1
ATOM 633 C C . ILE A 1 84 ? -19.826 3.524 42.143 1.00 90.06 84 ILE A C 1
ATOM 635 O O . ILE A 1 84 ? -20.491 2.562 42.527 1.00 90.06 84 ILE A O 1
ATOM 639 N N . ASN A 1 85 ? -20.386 4.644 41.680 1.00 91.56 85 ASN A N 1
ATOM 640 C CA . ASN A 1 85 ? -21.831 4.862 41.642 1.00 91.56 85 ASN A CA 1
ATOM 641 C C . ASN A 1 85 ? -22.524 3.975 40.594 1.00 91.56 85 ASN A C 1
ATOM 643 O O . ASN A 1 85 ? -23.586 3.427 40.881 1.00 91.56 85 ASN A O 1
ATOM 647 N N . GLY A 1 86 ? -21.920 3.781 39.416 1.00 91.25 86 GLY A N 1
ATOM 648 C CA . GLY A 1 86 ? -22.447 2.907 38.364 1.00 91.25 86 GLY A CA 1
ATOM 649 C C . GLY A 1 86 ? -22.484 1.437 38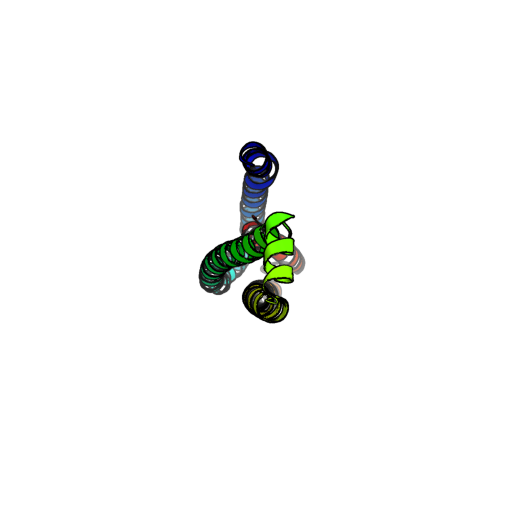.784 1.00 91.25 86 GLY A C 1
ATOM 650 O O . GLY A 1 86 ? -23.524 0.787 38.689 1.00 91.25 86 GLY A O 1
ATOM 651 N N . ALA A 1 87 ? -21.391 0.923 39.350 1.00 92.75 87 ALA A N 1
ATOM 652 C CA . ALA A 1 87 ? -21.312 -0.456 39.821 1.00 92.75 87 ALA A CA 1
ATOM 653 C C . ALA A 1 87 ? -22.283 -0.729 40.983 1.00 92.75 87 ALA A C 1
ATOM 655 O O . ALA A 1 87 ? -22.905 -1.796 41.033 1.00 92.75 87 ALA A O 1
ATOM 656 N N . LEU A 1 88 ? -22.449 0.234 41.899 1.00 93.81 88 LEU A N 1
ATOM 657 C CA . LEU A 1 88 ? -23.443 0.151 42.968 1.00 93.81 88 LEU A CA 1
ATOM 658 C C . LEU A 1 88 ? -24.866 0.129 42.399 1.00 93.81 88 LEU A C 1
ATOM 660 O O . LEU A 1 88 ? -25.653 -0.724 42.795 1.00 93.81 88 LEU A O 1
ATOM 664 N N . LEU A 1 89 ? -25.183 1.000 41.435 1.00 92.81 89 LEU A N 1
ATOM 665 C CA . LEU A 1 89 ? -26.488 1.032 40.771 1.00 92.81 89 LEU A CA 1
ATOM 666 C C . LEU A 1 89 ? -26.817 -0.327 40.134 1.00 92.81 89 LEU A C 1
ATOM 668 O O . LEU A 1 89 ? -27.875 -0.901 40.385 1.00 92.81 89 LEU A O 1
ATOM 672 N N . VAL A 1 90 ? -25.887 -0.889 39.361 1.00 93.94 90 VAL A N 1
ATOM 673 C CA . VAL A 1 90 ? -26.080 -2.189 38.704 1.00 93.94 90 VAL A CA 1
ATOM 674 C C . VAL A 1 90 ? -26.332 -3.297 39.727 1.00 93.94 90 VAL A C 1
ATOM 676 O O . VAL A 1 90 ? -27.216 -4.128 39.509 1.00 93.94 90 VAL A O 1
ATOM 679 N N . LYS A 1 91 ? -25.603 -3.300 40.853 1.00 92.19 91 LYS A N 1
ATOM 680 C CA . LYS A 1 91 ? -25.781 -4.297 41.918 1.00 92.19 91 LYS A CA 1
ATOM 681 C C . LYS A 1 91 ? -27.098 -4.138 42.670 1.00 92.19 91 LYS A C 1
ATOM 683 O O . LYS A 1 91 ? -27.802 -5.129 42.835 1.00 92.19 91 LYS A O 1
ATOM 688 N N . THR A 1 92 ? -27.436 -2.923 43.089 1.00 94.88 92 THR A N 1
ATOM 689 C CA . THR A 1 92 ? -28.642 -2.637 43.878 1.00 94.88 92 THR A CA 1
ATOM 690 C C . THR A 1 92 ? -29.917 -2.907 43.083 1.00 94.88 92 THR A C 1
ATOM 692 O O . THR A 1 92 ? -30.888 -3.410 43.637 1.00 94.88 92 THR A O 1
ATOM 695 N N . PHE A 1 93 ? -29.911 -2.635 41.774 1.00 94.44 93 PHE A N 1
ATOM 696 C CA . PHE A 1 93 ? -31.057 -2.890 40.895 1.00 94.44 93 PHE A CA 1
ATOM 697 C C . PHE A 1 93 ? -31.031 -4.270 40.210 1.00 94.44 93 PHE A C 1
ATOM 699 O O . PHE A 1 93 ? -31.915 -4.553 39.403 1.00 94.44 93 PHE A O 1
ATOM 706 N N . GLY A 1 94 ? -30.035 -5.124 40.485 1.00 94.19 94 GLY A N 1
ATOM 707 C CA . GLY A 1 94 ? -29.944 -6.473 39.908 1.00 94.19 94 GLY A CA 1
ATOM 708 C C . GLY A 1 94 ? -29.800 -6.509 38.377 1.00 94.19 94 GLY A C 1
ATOM 709 O O . GLY A 1 94 ? -30.267 -7.447 37.730 1.00 94.19 94 GLY A O 1
ATOM 710 N N . ARG A 1 95 ? -29.193 -5.480 37.767 1.00 93.44 95 ARG A N 1
ATOM 711 C CA . ARG A 1 95 ? -29.147 -5.281 36.301 1.00 93.44 95 ARG A CA 1
ATOM 712 C C . ARG A 1 95 ? -27.921 -5.883 35.606 1.00 93.44 95 ARG A C 1
ATOM 714 O O . ARG A 1 95 ? -27.670 -5.589 34.441 1.00 93.44 95 ARG A O 1
ATOM 721 N N . GLN A 1 96 ? -27.166 -6.756 36.268 1.00 92.88 96 GLN A N 1
ATOM 722 C CA . GLN A 1 96 ? -25.911 -7.313 35.747 1.00 92.88 96 GLN A CA 1
ATOM 723 C C . GLN A 1 96 ? -26.078 -7.979 34.374 1.00 92.88 96 GLN A C 1
ATOM 725 O O . GLN A 1 96 ? -25.264 -7.753 33.485 1.00 92.88 96 GLN A O 1
ATOM 730 N N . GLN A 1 97 ? -27.140 -8.768 34.170 1.00 95.00 97 GLN A N 1
ATOM 731 C CA . GLN A 1 97 ? -27.376 -9.417 32.873 1.00 95.00 97 GLN A CA 1
ATOM 732 C C . GLN A 1 97 ? -27.678 -8.410 31.755 1.00 95.00 97 GLN A C 1
ATOM 734 O O . GLN A 1 97 ? -27.254 -8.609 30.618 1.00 95.00 97 GLN A O 1
ATOM 739 N N . GLN A 1 98 ? -28.377 -7.315 32.073 1.00 93.00 98 GLN A N 1
ATOM 740 C CA . GLN A 1 98 ? -28.670 -6.255 31.106 1.00 93.00 98 GLN A CA 1
ATOM 741 C C . GLN A 1 98 ? -27.388 -5.526 30.694 1.00 93.00 98 GLN A C 1
ATOM 743 O O . GLN A 1 98 ? -27.165 -5.320 29.501 1.00 93.00 98 GLN A O 1
ATOM 748 N N . GLU A 1 99 ? -26.511 -5.213 31.653 1.00 93.12 99 GLU A N 1
ATOM 749 C CA . GLU A 1 99 ? -25.215 -4.593 31.357 1.00 93.12 99 GLU A CA 1
ATOM 750 C C . GLU A 1 99 ? -24.274 -5.531 30.593 1.00 93.12 99 GLU A C 1
ATOM 752 O O . GLU A 1 99 ? -23.625 -5.105 29.640 1.00 93.12 99 GLU A O 1
ATOM 757 N N . LEU A 1 100 ? -24.255 -6.829 30.915 1.00 92.88 100 LEU A N 1
ATOM 758 C CA . LEU A 1 100 ? -23.510 -7.824 30.134 1.00 92.88 100 LEU A CA 1
ATOM 759 C C . LEU A 1 100 ? -24.013 -7.907 28.687 1.00 92.88 100 LEU A C 1
ATOM 761 O O . LEU A 1 100 ? -23.208 -7.972 27.759 1.00 92.88 100 LEU A O 1
ATOM 765 N N . ALA A 1 101 ? -25.330 -7.858 28.471 1.00 95.00 101 ALA A N 1
ATOM 766 C CA . ALA A 1 101 ? -25.905 -7.837 27.129 1.00 95.00 101 ALA A CA 1
ATOM 767 C C . ALA A 1 101 ? -25.563 -6.539 26.371 1.00 95.00 101 ALA A C 1
ATOM 769 O O . ALA A 1 101 ? -25.242 -6.590 25.181 1.00 95.00 101 ALA A O 1
ATOM 770 N N . ARG A 1 102 ? -25.595 -5.378 27.044 1.00 92.50 102 ARG A N 1
ATOM 771 C CA . ARG A 1 102 ? -25.192 -4.077 26.477 1.00 92.50 102 ARG A CA 1
ATOM 772 C C . ARG A 1 102 ? -23.715 -4.084 26.079 1.00 92.50 102 ARG A C 1
ATOM 774 O O . ARG A 1 102 ? -23.397 -3.749 24.938 1.00 92.50 102 ARG A O 1
ATOM 781 N N . PHE A 1 103 ? -22.837 -4.546 26.967 1.00 92.62 103 PHE A N 1
ATOM 782 C CA . PHE A 1 103 ? -21.413 -4.722 26.685 1.00 92.62 103 PHE A CA 1
ATOM 783 C C . PHE A 1 103 ? -21.182 -5.690 25.519 1.00 92.62 103 PHE A C 1
ATOM 785 O O . PHE A 1 103 ? -20.421 -5.383 24.605 1.00 92.62 103 PHE A O 1
ATOM 792 N N . GLY A 1 104 ? -21.882 -6.828 25.505 1.00 95.06 104 GLY A N 1
ATOM 793 C CA . GLY A 1 104 ? -21.791 -7.817 24.432 1.00 95.06 104 GLY A CA 1
ATOM 794 C C . GLY A 1 104 ? -22.122 -7.234 23.056 1.00 95.06 104 GLY A C 1
ATOM 795 O O . GLY A 1 104 ? -21.402 -7.496 22.094 1.00 95.06 104 GLY A O 1
ATOM 796 N N . LYS A 1 105 ? -23.155 -6.384 22.965 1.00 95.56 105 LYS A N 1
ATOM 797 C CA . LYS A 1 105 ? -23.514 -5.674 21.725 1.00 95.56 105 LYS A CA 1
ATOM 798 C C . LYS A 1 105 ? -22.435 -4.679 21.288 1.00 95.56 105 LYS A C 1
ATOM 800 O O . LYS A 1 105 ? -22.058 -4.682 20.119 1.00 95.56 105 LYS A O 1
ATOM 805 N N . ALA A 1 106 ? -21.917 -3.864 22.209 1.00 93.62 106 ALA A N 1
ATOM 806 C CA . ALA A 1 106 ? -20.852 -2.904 21.903 1.00 93.62 106 ALA A CA 1
ATOM 807 C C . ALA A 1 106 ? -19.563 -3.612 21.446 1.00 93.62 106 ALA A C 1
ATOM 80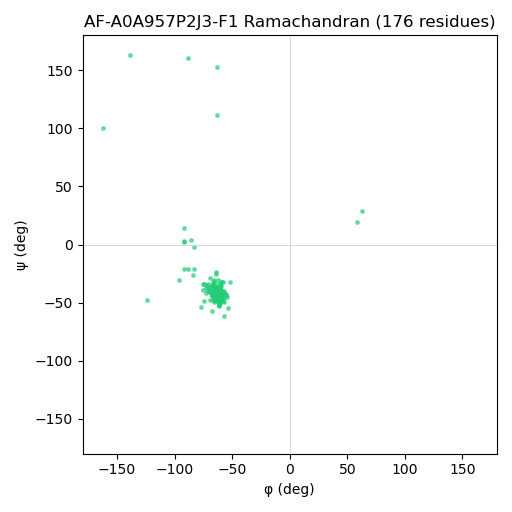9 O O . ALA A 1 106 ? -18.971 -3.251 20.430 1.00 93.62 106 ALA A O 1
ATOM 810 N N . ASN A 1 107 ? -19.181 -4.688 22.137 1.00 95.94 107 ASN A N 1
ATOM 811 C CA . ASN A 1 107 ? -18.028 -5.509 21.782 1.00 95.94 107 ASN A CA 1
ATOM 812 C C . ASN A 1 107 ? -18.195 -6.185 20.410 1.00 95.94 107 ASN A C 1
ATOM 814 O O . ASN A 1 107 ? -17.251 -6.224 19.623 1.00 95.94 107 ASN A O 1
ATOM 818 N N . ALA A 1 108 ? -19.394 -6.685 20.088 1.00 97.19 108 ALA A N 1
ATOM 819 C CA . ALA A 1 108 ? -19.681 -7.246 18.769 1.00 97.19 108 ALA A CA 1
ATOM 820 C C . ALA A 1 108 ? -19.517 -6.198 17.656 1.00 97.19 108 ALA A C 1
ATOM 822 O O . ALA A 1 108 ? -18.887 -6.494 16.645 1.00 97.19 108 ALA A O 1
ATOM 823 N N . ALA A 1 109 ? -19.981 -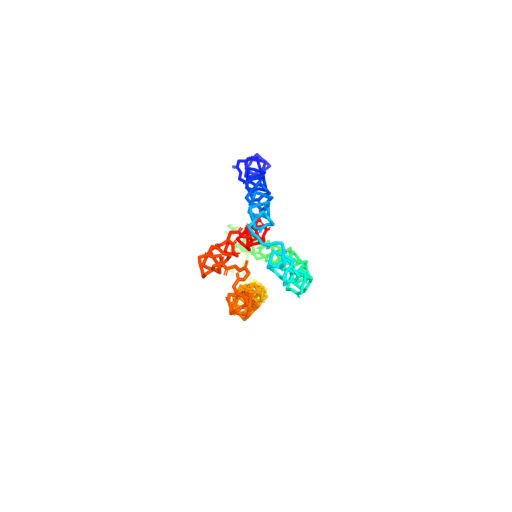4.961 17.864 1.00 96.38 109 ALA A N 1
ATOM 824 C CA . ALA A 1 109 ? -19.802 -3.880 16.893 1.00 96.38 109 ALA A CA 1
ATOM 825 C C . ALA A 1 109 ? -18.315 -3.554 16.645 1.00 96.38 109 ALA A C 1
ATOM 827 O O . ALA A 1 109 ? -17.893 -3.457 15.491 1.00 96.38 109 ALA A O 1
ATOM 828 N N . VAL A 1 110 ? -17.502 -3.460 17.708 1.00 96.56 110 VAL A N 1
ATOM 829 C CA . VAL A 1 110 ? -16.042 -3.250 17.610 1.00 96.56 110 VAL A CA 1
ATOM 830 C C . VAL A 1 110 ? -15.350 -4.426 16.908 1.00 96.56 110 VAL A C 1
ATOM 832 O O . VAL A 1 110 ? -14.481 -4.227 16.054 1.00 96.56 110 VAL A O 1
ATOM 835 N N . ARG A 1 111 ? -15.756 -5.663 17.212 1.00 97.31 111 ARG A N 1
ATOM 836 C CA . ARG A 1 111 ? -15.244 -6.866 16.542 1.00 97.31 111 ARG A CA 1
ATOM 837 C C . ARG A 1 111 ? -15.567 -6.848 15.051 1.00 97.31 111 ARG A C 1
ATOM 839 O O . ARG A 1 111 ? -14.671 -7.030 14.230 1.00 97.31 111 ARG A O 1
ATOM 846 N N . ASP A 1 112 ? -16.827 -6.632 14.695 1.00 97.88 112 ASP A N 1
ATOM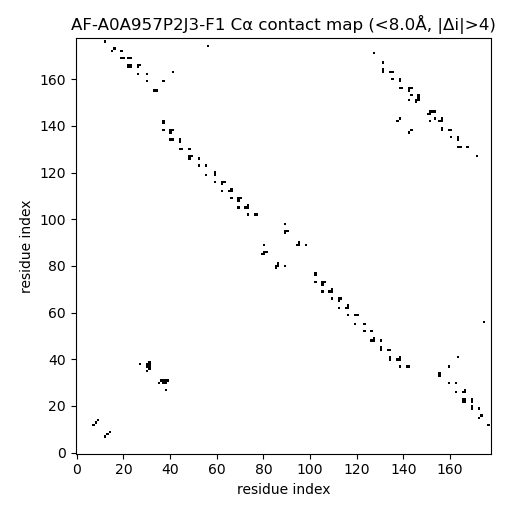 847 C CA . ASP A 1 112 ? -17.310 -6.763 13.321 1.00 97.88 112 ASP A CA 1
ATOM 848 C C . ASP A 1 112 ? -16.703 -5.682 12.415 1.00 97.88 112 ASP A C 1
ATOM 850 O O . ASP A 1 112 ? -16.252 -5.979 11.303 1.00 97.88 112 ASP A O 1
ATOM 854 N N . ILE A 1 113 ? -16.582 -4.440 12.907 1.00 96.75 113 ILE A N 1
ATOM 855 C CA . ILE A 1 113 ? -15.886 -3.377 12.169 1.00 96.75 113 ILE A CA 1
ATOM 856 C C . ILE A 1 113 ? -14.381 -3.658 12.051 1.00 96.75 113 ILE A C 1
ATOM 858 O O . ILE A 1 113 ? -13.786 -3.369 11.010 1.00 96.75 113 ILE A O 1
ATOM 862 N N . GLY A 1 114 ? -13.770 -4.273 13.069 1.00 95.00 114 GLY A N 1
ATOM 863 C CA . GLY A 1 114 ? -12.377 -4.717 13.047 1.00 95.00 114 GLY A CA 1
ATOM 864 C C . GLY A 1 114 ? -12.120 -5.793 11.989 1.00 95.00 114 GLY A C 1
ATOM 865 O O . GLY A 1 114 ? -11.199 -5.653 11.181 1.00 95.00 114 GLY A O 1
ATOM 866 N N . VAL A 1 115 ? -12.976 -6.817 11.920 1.00 97.06 115 VAL A N 1
ATOM 867 C CA . VAL A 1 115 ? -12.916 -7.868 10.888 1.00 97.06 115 VAL A CA 1
ATOM 868 C C . VAL A 1 115 ? -13.090 -7.261 9.500 1.00 97.06 115 VAL A C 1
ATOM 870 O O . VAL A 1 115 ? -12.289 -7.530 8.602 1.00 97.06 115 VAL A O 1
ATOM 873 N N . ARG A 1 116 ? -14.080 -6.378 9.322 1.00 95.38 116 ARG A N 1
ATOM 874 C CA . ARG A 1 116 ? -14.302 -5.688 8.046 1.00 95.38 116 ARG A CA 1
ATOM 875 C C . ARG A 1 116 ? -13.091 -4.845 7.639 1.00 95.38 116 ARG A C 1
ATOM 877 O O . ARG A 1 116 ? -12.687 -4.878 6.478 1.00 95.38 116 ARG A O 1
ATOM 884 N N . ARG A 1 117 ? -12.478 -4.119 8.581 1.00 93.38 117 ARG A N 1
ATOM 885 C CA . ARG A 1 117 ? -11.241 -3.353 8.350 1.00 93.38 117 ARG A CA 1
ATOM 886 C C . ARG A 1 117 ? -10.109 -4.259 7.871 1.00 93.38 117 ARG A C 1
ATOM 888 O O . ARG A 1 117 ? -9.443 -3.908 6.899 1.00 93.38 117 ARG A O 1
ATOM 895 N N . ALA A 1 118 ? -9.907 -5.402 8.525 1.00 91.31 118 ALA A N 1
ATOM 896 C CA . ALA A 1 118 ? -8.861 -6.358 8.170 1.00 91.31 118 ALA A CA 1
ATOM 897 C C . ALA A 1 118 ? -9.085 -6.956 6.774 1.00 91.31 118 ALA A C 1
ATOM 899 O O . ALA A 1 118 ? -8.167 -6.956 5.959 1.00 91.31 118 ALA A O 1
ATOM 900 N N . GLN A 1 119 ? -10.313 -7.379 6.459 1.00 93.62 119 GLN A N 1
ATOM 901 C CA . GLN A 1 119 ? -10.661 -7.915 5.140 1.00 93.62 119 GLN A CA 1
ATOM 902 C C . GLN A 1 119 ? -10.414 -6.894 4.027 1.00 93.62 119 GLN A C 1
ATOM 904 O O . GLN A 1 119 ? -9.752 -7.200 3.039 1.00 93.62 119 GLN A O 1
ATOM 909 N N . VAL A 1 120 ? -10.901 -5.660 4.190 1.00 90.12 120 VAL A N 1
ATOM 910 C CA . VAL A 1 120 ? -10.706 -4.598 3.191 1.00 90.12 120 VAL A CA 1
ATOM 911 C C . VAL A 1 120 ? -9.221 -4.243 3.041 1.00 90.12 120 VAL A C 1
ATOM 913 O O . VAL A 1 120 ? -8.749 -4.043 1.923 1.00 90.12 120 VAL A O 1
ATOM 916 N N . GLY A 1 121 ? -8.469 -4.216 4.146 1.00 88.00 121 GLY A N 1
ATOM 917 C CA . GLY A 1 121 ? -7.017 -4.040 4.120 1.00 88.00 121 GLY A CA 1
ATOM 918 C C . GLY A 1 121 ? -6.301 -5.163 3.364 1.00 88.00 121 GLY A C 1
ATOM 919 O O . GLY A 1 121 ? -5.425 -4.888 2.549 1.00 88.00 121 GLY A O 1
ATOM 920 N N . GLN A 1 122 ? -6.713 -6.417 3.561 1.00 87.50 122 GLN A N 1
ATOM 921 C CA . GLN A 1 122 ? -6.139 -7.567 2.863 1.00 87.50 122 GLN A CA 1
ATOM 922 C C . GLN A 1 122 ? -6.327 -7.460 1.346 1.00 87.50 122 GLN A C 1
ATOM 924 O O . GLN A 1 122 ? -5.369 -7.634 0.597 1.00 87.50 122 GLN A O 1
ATOM 929 N N . TRP A 1 123 ? -7.528 -7.105 0.880 1.00 85.88 123 TRP A N 1
ATOM 930 C CA . TRP A 1 123 ? -7.790 -6.895 -0.550 1.00 85.88 123 TRP A CA 1
ATOM 931 C C . TRP A 1 123 ? -6.919 -5.793 -1.161 1.00 85.88 123 TRP A C 1
ATOM 933 O O . TRP A 1 123 ? -6.472 -5.925 -2.300 1.00 85.88 123 TRP A O 1
ATOM 943 N N . PHE A 1 124 ? -6.633 -4.731 -0.402 1.00 84.12 124 PHE A N 1
ATOM 944 C CA . PHE A 1 124 ? -5.725 -3.671 -0.837 1.00 84.12 124 PHE A CA 1
ATOM 945 C C . PHE A 1 124 ? -4.304 -4.203 -1.084 1.00 84.12 124 PHE A C 1
ATOM 947 O O . PHE A 1 124 ? -3.748 -4.002 -2.166 1.00 84.12 124 PHE A O 1
ATOM 954 N N . PHE A 1 125 ? -3.729 -4.920 -0.112 1.00 84.06 125 PHE A N 1
ATOM 955 C CA . PHE A 1 125 ? -2.375 -5.470 -0.239 1.00 84.06 125 PHE A CA 1
ATOM 956 C C . PHE A 1 125 ? -2.283 -6.577 -1.294 1.00 84.06 125 PHE A C 1
ATOM 958 O O . PHE A 1 125 ? -1.289 -6.633 -2.016 1.00 84.06 125 PHE A O 1
ATOM 965 N N . LEU A 1 126 ? -3.323 -7.403 -1.450 1.00 86.75 126 LEU A N 1
ATOM 966 C CA . LEU A 1 126 ? -3.405 -8.386 -2.535 1.00 86.75 126 LEU A CA 1
ATOM 967 C C . LEU A 1 126 ? -3.378 -7.715 -3.914 1.00 86.75 126 LEU A C 1
ATOM 969 O O . LEU A 1 126 ? -2.654 -8.169 -4.801 1.00 86.75 126 LEU A O 1
ATOM 973 N N . GLY A 1 127 ? -4.116 -6.616 -4.096 1.00 85.50 127 GLY A N 1
ATOM 974 C CA . GLY A 1 127 ? -4.104 -5.850 -5.344 1.00 85.50 127 GLY A CA 1
ATOM 975 C C . GLY A 1 127 ? -2.722 -5.280 -5.668 1.00 85.50 127 GLY A C 1
ATOM 976 O O . GLY A 1 127 ? -2.250 -5.394 -6.797 1.00 85.50 127 GLY A O 1
ATOM 977 N N . LEU A 1 128 ? -2.032 -4.732 -4.666 1.00 83.00 128 LEU A N 1
ATOM 978 C CA . LEU A 1 128 ? -0.691 -4.180 -4.847 1.00 83.00 128 LEU A CA 1
ATOM 979 C C . LEU A 1 128 ? 0.376 -5.261 -5.088 1.00 83.00 128 LEU A C 1
ATOM 981 O O . LEU A 1 128 ? 1.242 -5.091 -5.944 1.00 83.00 128 LEU A O 1
ATOM 985 N N . GLY A 1 129 ? 0.289 -6.395 -4.387 1.00 87.12 129 GLY A N 1
ATOM 986 C CA . GLY A 1 129 ? 1.141 -7.559 -4.643 1.00 87.12 129 GLY A CA 1
ATOM 987 C C . GLY A 1 129 ? 0.947 -8.105 -6.059 1.00 87.12 129 GLY A C 1
ATOM 988 O O . GLY A 1 129 ? 1.924 -8.395 -6.749 1.00 87.12 129 GLY A O 1
ATOM 989 N N . SER A 1 130 ? -0.303 -8.145 -6.530 1.00 89.94 130 SER A N 1
ATOM 990 C CA . SER A 1 130 ? -0.642 -8.537 -7.904 1.00 89.94 130 SER A CA 1
ATOM 991 C C . SER A 1 130 ? -0.047 -7.576 -8.933 1.00 89.94 130 SER A C 1
ATOM 993 O O . SER A 1 130 ? 0.513 -8.031 -9.925 1.00 89.94 130 SER A O 1
ATOM 995 N N . ALA A 1 131 ? -0.086 -6.263 -8.677 1.00 89.62 131 ALA A N 1
ATOM 996 C CA . ALA A 1 131 ? 0.559 -5.264 -9.530 1.00 89.62 131 ALA A CA 1
ATOM 997 C C . ALA A 1 131 ? 2.069 -5.514 -9.662 1.00 89.62 131 ALA A C 1
ATOM 999 O O . ALA A 1 131 ? 2.616 -5.451 -10.759 1.00 89.62 131 ALA A O 1
ATOM 1000 N N . SER A 1 132 ? 2.729 -5.852 -8.551 1.00 89.88 132 SER A N 1
ATOM 1001 C CA . SER A 1 132 ? 4.161 -6.158 -8.524 1.00 89.88 132 SER A CA 1
ATOM 1002 C C . SER A 1 132 ? 4.495 -7.421 -9.326 1.00 89.88 132 SER A C 1
ATOM 1004 O O . SER A 1 132 ? 5.398 -7.412 -10.168 1.00 89.88 132 SER A O 1
ATOM 1006 N N . ALA A 1 133 ? 3.722 -8.493 -9.125 1.00 92.75 133 ALA A N 1
ATOM 1007 C CA . ALA A 1 133 ? 3.891 -9.755 -9.840 1.00 92.75 133 ALA A CA 1
ATOM 1008 C C . ALA A 1 133 ? 3.641 -9.599 -11.350 1.00 92.75 133 ALA A C 1
ATOM 1010 O O . ALA A 1 133 ? 4.456 -10.032 -12.164 1.00 92.75 133 ALA A O 1
ATOM 1011 N N . ILE A 1 134 ? 2.551 -8.926 -11.727 1.00 94.75 134 ILE A N 1
ATOM 1012 C CA . ILE A 1 134 ? 2.186 -8.682 -13.128 1.00 94.75 134 ILE A CA 1
ATOM 1013 C C . ILE A 1 134 ? 3.182 -7.732 -13.791 1.00 94.75 134 ILE A C 1
ATOM 1015 O O . ILE A 1 134 ? 3.620 -8.003 -14.905 1.00 94.75 134 ILE A O 1
ATOM 1019 N N . GLY A 1 135 ? 3.600 -6.663 -13.108 1.00 94.44 135 GLY A N 1
ATOM 1020 C CA . GLY A 1 135 ? 4.643 -5.761 -13.597 1.00 94.44 135 GLY A CA 1
ATOM 1021 C C . GLY A 1 135 ? 5.945 -6.507 -13.883 1.00 94.44 135 GLY A C 1
ATOM 1022 O O . GLY A 1 135 ? 6.513 -6.364 -14.960 1.00 94.44 135 GLY A O 1
ATOM 1023 N N . THR A 1 136 ? 6.370 -7.379 -12.967 1.00 95.19 136 THR A N 1
ATOM 1024 C CA . THR A 1 136 ? 7.566 -8.219 -13.143 1.00 95.19 136 THR A CA 1
ATOM 1025 C C . THR A 1 136 ? 7.427 -9.157 -14.341 1.00 95.19 136 THR A C 1
ATOM 1027 O O . THR A 1 136 ? 8.323 -9.222 -15.181 1.00 95.19 136 THR A O 1
ATOM 1030 N N . ALA A 1 137 ? 6.288 -9.843 -14.466 1.00 97.06 137 ALA A N 1
ATOM 1031 C CA . ALA A 1 137 ? 6.015 -10.731 -15.592 1.00 97.06 137 ALA A CA 1
ATOM 1032 C C . ALA A 1 137 ? 6.032 -9.982 -16.938 1.00 97.06 137 ALA A C 1
ATOM 1034 O O . ALA A 1 137 ? 6.632 -10.457 -17.901 1.00 97.06 137 ALA A O 1
ATOM 1035 N N . LEU A 1 138 ? 5.434 -8.788 -16.994 1.00 96.94 138 LEU A N 1
ATOM 1036 C CA . LEU A 1 138 ? 5.425 -7.937 -18.184 1.00 96.94 138 LEU A CA 1
ATOM 1037 C C . LEU A 1 138 ? 6.828 -7.452 -18.562 1.00 96.94 138 LEU A C 1
ATOM 1039 O O . LEU A 1 138 ? 7.161 -7.441 -19.745 1.00 96.94 138 LEU A O 1
ATOM 1043 N N . ILE A 1 139 ? 7.663 -7.097 -17.581 1.00 97.12 139 ILE A N 1
ATOM 1044 C CA . ILE A 1 139 ? 9.063 -6.726 -17.819 1.00 97.12 139 ILE A CA 1
ATOM 1045 C C . ILE A 1 139 ? 9.866 -7.913 -18.352 1.00 97.12 139 ILE A C 1
ATOM 1047 O O . ILE A 1 139 ? 10.619 -7.738 -19.306 1.00 97.12 139 ILE A O 1
ATOM 1051 N N . TYR A 1 140 ? 9.696 -9.117 -17.801 1.00 97.12 140 TYR A N 1
ATOM 1052 C CA . TYR A 1 140 ? 10.359 -10.304 -18.348 1.00 97.12 140 TYR A CA 1
ATOM 1053 C C . TYR A 1 140 ? 9.909 -10.609 -19.775 1.00 97.12 140 TYR A C 1
ATOM 1055 O O . TYR A 1 140 ? 10.742 -10.920 -20.621 1.00 97.12 140 TYR A O 1
ATOM 1063 N N . TRP A 1 141 ? 8.613 -10.487 -20.058 1.00 97.31 141 TRP A N 1
ATOM 1064 C CA . TRP A 1 141 ? 8.069 -10.758 -21.383 1.00 97.31 141 TRP A CA 1
ATOM 1065 C C . TRP A 1 141 ? 8.534 -9.729 -22.425 1.00 97.31 141 TRP A C 1
ATOM 1067 O O . TRP A 1 141 ? 9.182 -10.090 -23.408 1.00 97.31 141 TRP A O 1
ATOM 1077 N N . ALA A 1 142 ? 8.268 -8.441 -22.192 1.00 97.44 142 ALA A N 1
ATOM 1078 C CA . ALA A 1 142 ? 8.628 -7.372 -23.123 1.00 97.44 142 ALA A CA 1
ATOM 1079 C C . ALA A 1 142 ? 10.146 -7.149 -23.186 1.00 97.44 142 ALA A C 1
ATOM 1081 O O . ALA A 1 142 ? 10.709 -6.969 -24.264 1.00 97.44 142 ALA A O 1
ATOM 1082 N N . GLY A 1 143 ? 10.826 -7.193 -22.040 1.00 96.94 143 GLY A N 1
ATOM 1083 C CA . GLY A 1 143 ? 12.279 -7.081 -21.967 1.00 96.94 143 GLY A CA 1
ATOM 1084 C C . GLY A 1 143 ? 12.972 -8.268 -22.626 1.00 96.94 143 GLY A C 1
ATOM 1085 O O . GLY A 1 143 ? 13.922 -8.069 -23.372 1.00 96.94 143 GLY A O 1
ATOM 1086 N N . GLY A 1 144 ? 12.469 -9.491 -22.425 1.00 96.75 144 GLY A N 1
ATOM 1087 C CA . GLY A 1 144 ? 12.990 -10.686 -23.088 1.00 96.75 144 GLY A CA 1
ATOM 1088 C C . GLY A 1 144 ? 12.916 -10.574 -24.609 1.00 96.75 144 GLY A C 1
ATOM 1089 O O . GLY A 1 144 ? 13.899 -10.845 -25.292 1.00 96.75 144 GLY A O 1
ATOM 1090 N N . TYR A 1 145 ? 11.797 -10.075 -25.139 1.00 97.44 145 TYR A N 1
ATOM 1091 C CA . TYR A 1 145 ? 11.667 -9.782 -26.566 1.00 97.44 145 TYR A CA 1
ATOM 1092 C C . TYR A 1 145 ? 12.700 -8.751 -27.057 1.00 97.44 145 TYR A C 1
ATOM 1094 O O . TYR A 1 145 ? 13.349 -8.972 -28.074 1.00 97.44 145 TYR A O 1
ATOM 1102 N N . LEU A 1 146 ? 12.915 -7.660 -26.315 1.00 96.94 146 LEU A N 1
ATOM 1103 C CA . LEU A 1 146 ? 13.903 -6.629 -26.664 1.00 96.94 146 LEU A CA 1
ATOM 1104 C C . LEU A 1 146 ? 15.358 -7.129 -26.588 1.00 96.94 146 LEU A C 1
ATOM 1106 O O . LEU A 1 146 ? 16.192 -6.685 -27.380 1.00 96.94 146 LEU A O 1
ATOM 1110 N N . VAL A 1 147 ? 15.659 -8.058 -25.675 1.00 97.75 147 VAL A N 1
ATOM 1111 C CA . VAL A 1 147 ? 16.964 -8.738 -25.597 1.00 97.75 147 VAL A CA 1
ATOM 1112 C C . VAL A 1 147 ? 17.183 -9.638 -26.809 1.00 97.75 147 VAL A C 1
ATOM 1114 O O . VAL A 1 147 ? 18.268 -9.624 -27.377 1.00 97.75 147 VAL A O 1
ATOM 1117 N N . LEU A 1 148 ? 16.161 -10.388 -27.238 1.00 97.12 148 LEU A N 1
ATOM 1118 C CA . LEU A 1 148 ? 16.243 -11.226 -28.443 1.00 97.12 148 LEU A CA 1
ATOM 1119 C C . LEU A 1 148 ? 16.452 -10.401 -29.721 1.00 97.12 148 LEU A C 1
ATOM 1121 O O . LEU A 1 148 ? 17.000 -10.907 -30.692 1.00 97.12 148 LEU A O 1
ATOM 1125 N N . GLN A 1 149 ? 16.029 -9.137 -29.713 1.00 96.69 149 GLN A N 1
ATOM 1126 C CA . GLN A 1 149 ? 16.305 -8.170 -30.777 1.00 96.69 149 GLN A CA 1
ATOM 1127 C C . GLN A 1 149 ? 17.652 -7.446 -30.620 1.00 96.69 149 GLN A C 1
ATOM 1129 O O . GLN A 1 149 ? 17.921 -6.513 -31.371 1.00 96.69 149 GLN A O 1
ATOM 1134 N N . GLU A 1 150 ? 18.461 -7.809 -29.620 1.00 94.94 150 GLU A N 1
ATOM 1135 C CA . GLU A 1 150 ? 19.755 -7.186 -29.300 1.00 94.94 150 GLU A CA 1
ATOM 1136 C C . GLU A 1 150 ? 19.676 -5.673 -29.006 1.00 94.94 150 GLU A C 1
ATOM 1138 O O . GLU A 1 150 ? 20.676 -4.960 -29.033 1.00 94.94 150 GLU A O 1
ATOM 1143 N N . THR A 1 151 ? 18.484 -5.160 -28.678 1.00 95.00 151 THR A N 1
ATOM 1144 C CA . THR A 1 151 ? 18.273 -3.725 -28.404 1.00 95.00 151 THR A CA 1
ATOM 1145 C C . THR A 1 151 ? 18.613 -3.326 -26.972 1.00 95.00 151 THR A C 1
ATOM 1147 O O . THR A 1 151 ? 18.946 -2.170 -26.717 1.00 95.00 151 THR A O 1
ATOM 1150 N N . ILE A 1 152 ? 18.528 -4.274 -26.035 1.00 96.88 152 ILE A N 1
ATOM 1151 C CA . ILE A 1 152 ? 18.885 -4.096 -24.624 1.00 96.88 152 ILE A CA 1
ATOM 1152 C C . ILE A 1 152 ? 19.637 -5.328 -24.114 1.00 96.88 152 ILE A C 1
ATOM 1154 O O . ILE A 1 152 ? 19.557 -6.410 -24.690 1.00 96.88 152 ILE A O 1
ATOM 1158 N N . SER A 1 153 ? 20.330 -5.181 -22.984 1.00 96.81 153 SER A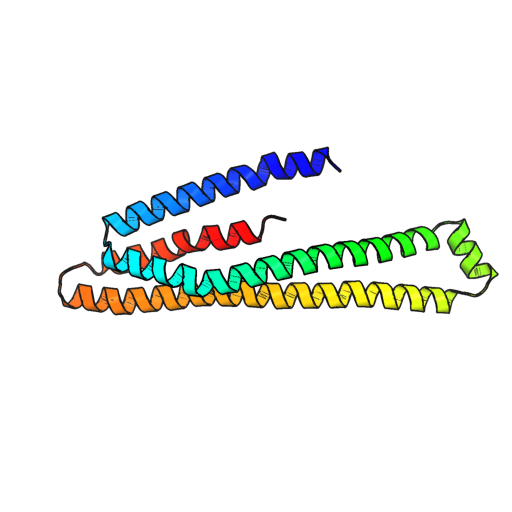 N 1
ATOM 1159 C CA . SER A 1 153 ? 21.008 -6.299 -22.320 1.00 96.81 153 SER A CA 1
ATOM 1160 C C . SER A 1 153 ? 20.089 -7.029 -21.333 1.00 96.81 153 SER A C 1
ATOM 1162 O O . SER A 1 153 ? 19.131 -6.460 -20.809 1.00 96.81 153 SER A O 1
ATOM 1164 N N . VAL A 1 154 ? 20.439 -8.267 -20.972 1.00 95.75 154 VAL A N 1
ATOM 1165 C CA . VAL A 1 154 ? 19.792 -8.983 -19.853 1.00 95.75 154 VAL A CA 1
ATOM 1166 C C . VAL A 1 154 ? 19.926 -8.200 -18.538 1.00 95.75 154 VAL A C 1
ATOM 1168 O O . VAL A 1 154 ? 19.006 -8.197 -17.718 1.00 95.75 154 VAL A O 1
ATOM 1171 N N . GLY A 1 155 ? 21.032 -7.468 -18.358 1.00 96.62 155 GLY A N 1
ATOM 1172 C CA . GLY A 1 155 ? 21.247 -6.592 -17.204 1.00 96.62 155 GLY A CA 1
ATOM 1173 C C . GLY A 1 155 ? 20.179 -5.504 -17.073 1.00 96.62 155 GLY A C 1
ATOM 1174 O O . GLY A 1 155 ? 19.786 -5.168 -15.956 1.00 96.62 155 GLY A O 1
ATOM 1175 N N . THR A 1 156 ? 19.631 -5.025 -18.194 1.00 96.31 156 THR A N 1
ATOM 1176 C CA . THR A 1 156 ? 18.516 -4.072 -18.208 1.00 96.31 156 THR A CA 1
ATOM 1177 C C . THR A 1 156 ? 17.275 -4.668 -17.545 1.00 96.31 156 THR A C 1
ATOM 1179 O O . THR A 1 156 ? 16.675 -4.025 -16.689 1.00 96.31 156 THR A O 1
ATOM 1182 N N . ILE A 1 157 ? 16.919 -5.916 -17.859 1.00 96.69 157 ILE A N 1
ATOM 1183 C CA . ILE A 1 157 ? 15.763 -6.596 -17.249 1.00 96.69 157 ILE A CA 1
ATOM 1184 C C . ILE A 1 157 ? 15.958 -6.726 -15.735 1.00 96.69 157 ILE A C 1
ATOM 1186 O O . ILE A 1 157 ? 15.064 -6.378 -14.964 1.00 96.69 157 ILE A O 1
ATOM 1190 N N . VAL A 1 158 ? 17.139 -7.181 -15.304 1.00 95.75 158 VAL A N 1
ATOM 1191 C CA . VAL A 1 158 ? 17.467 -7.346 -13.878 1.00 95.75 158 VAL A CA 1
ATOM 1192 C C . VAL A 1 158 ? 17.366 -6.011 -13.136 1.00 95.75 158 VAL A C 1
ATOM 1194 O O . VAL A 1 158 ? 16.749 -5.942 -12.071 1.00 95.75 158 VAL A O 1
ATOM 1197 N N . ALA A 1 159 ? 17.906 -4.937 -13.719 1.00 96.00 159 ALA A N 1
ATOM 1198 C CA . ALA A 1 159 ? 17.800 -3.594 -13.162 1.00 96.00 159 ALA A CA 1
ATOM 1199 C C . ALA A 1 159 ? 16.334 -3.146 -13.045 1.00 96.00 159 ALA A C 1
ATOM 1201 O O . ALA A 1 159 ? 15.923 -2.656 -11.996 1.00 96.00 159 ALA A O 1
ATOM 1202 N N . PHE A 1 160 ? 15.520 -3.363 -14.080 1.00 96.38 160 PHE A N 1
ATOM 1203 C CA . PHE A 1 160 ? 14.104 -2.996 -14.068 1.00 96.38 160 PHE A CA 1
ATOM 1204 C C . PHE A 1 160 ? 13.303 -3.741 -13.002 1.00 96.38 160 PHE A C 1
ATOM 1206 O O . PHE A 1 160 ? 12.539 -3.109 -12.274 1.00 96.38 160 PHE A O 1
ATOM 1213 N N . VAL A 1 161 ? 13.499 -5.052 -12.856 1.00 94.06 161 VAL A N 1
ATOM 1214 C CA . VAL A 1 161 ? 12.833 -5.837 -11.804 1.00 94.06 161 VAL A CA 1
ATOM 1215 C C . VAL A 1 161 ? 13.227 -5.327 -10.413 1.00 94.06 161 VAL A C 1
ATOM 1217 O O . VAL A 1 161 ? 12.366 -5.180 -9.544 1.00 94.06 161 VAL A O 1
ATOM 1220 N N . ALA A 1 162 ? 14.494 -4.951 -10.209 1.00 93.31 162 ALA A N 1
ATOM 1221 C CA . ALA A 1 162 ? 14.924 -4.312 -8.968 1.00 93.31 162 ALA A CA 1
ATOM 1222 C C . ALA A 1 162 ? 14.249 -2.942 -8.755 1.00 93.31 162 ALA A C 1
ATOM 1224 O O . ALA A 1 162 ? 13.771 -2.653 -7.653 1.00 93.31 162 ALA A O 1
ATOM 1225 N N . TYR A 1 163 ? 14.149 -2.108 -9.795 1.00 95.00 163 TYR A N 1
ATOM 1226 C CA . TYR A 1 163 ? 13.508 -0.794 -9.707 1.00 95.00 163 TYR A CA 1
ATOM 1227 C C . TYR A 1 163 ? 11.990 -0.858 -9.515 1.00 95.00 163 TYR A C 1
ATOM 1229 O O . TYR A 1 163 ? 11.458 0.023 -8.843 1.00 95.00 163 TYR A O 1
ATOM 1237 N N . LEU A 1 164 ? 11.292 -1.897 -9.991 1.00 92.00 164 LEU A N 1
ATOM 1238 C CA . LEU A 1 164 ? 9.853 -2.079 -9.744 1.00 92.00 164 LEU A CA 1
ATOM 1239 C C . LEU A 1 164 ? 9.523 -2.073 -8.247 1.00 92.00 164 LEU A C 1
ATOM 1241 O O . LEU A 1 164 ? 8.584 -1.405 -7.821 1.00 92.00 164 LEU A O 1
ATOM 1245 N N . SER A 1 165 ? 10.337 -2.747 -7.429 1.00 87.19 165 SER A N 1
ATOM 1246 C CA . SER A 1 165 ? 10.145 -2.762 -5.974 1.00 87.19 165 SER A CA 1
ATOM 1247 C C . SER A 1 165 ? 10.233 -1.358 -5.355 1.00 87.19 165 SER A C 1
ATOM 1249 O O . SER A 1 165 ? 9.427 -1.000 -4.494 1.00 87.19 165 SER A O 1
ATOM 1251 N N . ARG A 1 166 ? 11.160 -0.523 -5.846 1.00 90.06 166 ARG A N 1
ATOM 1252 C CA . ARG A 1 166 ? 11.347 0.871 -5.411 1.00 90.06 166 ARG A CA 1
ATOM 1253 C C . ARG A 1 166 ? 10.266 1.799 -5.951 1.00 90.06 166 ARG A C 1
ATOM 1255 O O . ARG A 1 166 ? 9.862 2.721 -5.253 1.00 90.06 166 ARG A O 1
ATOM 1262 N N . LEU A 1 167 ? 9.780 1.536 -7.161 1.00 89.88 167 LEU A N 1
ATOM 1263 C CA . LEU A 1 167 ? 8.687 2.272 -7.787 1.00 89.88 167 LEU A CA 1
ATOM 1264 C C . LEU A 1 167 ? 7.365 2.033 -7.042 1.00 89.88 167 LEU A C 1
ATOM 1266 O O . LEU A 1 167 ? 6.583 2.962 -6.847 1.00 89.88 167 LEU A O 1
ATOM 1270 N N . TYR A 1 168 ? 7.120 0.794 -6.606 1.00 86.62 168 TYR A N 1
ATOM 1271 C CA . TYR A 1 168 ? 5.856 0.379 -5.988 1.00 86.62 168 TYR A CA 1
ATOM 1272 C C . TYR A 1 168 ? 5.850 0.516 -4.458 1.00 86.62 168 TYR A C 1
ATOM 1274 O O . TYR A 1 168 ? 4.785 0.646 -3.853 1.00 86.62 168 TYR A O 1
ATOM 1282 N N . GLY A 1 169 ? 7.025 0.558 -3.825 1.00 82.50 169 GLY A N 1
ATOM 1283 C CA . GLY A 1 169 ? 7.186 0.729 -2.379 1.00 82.50 169 GLY A CA 1
ATOM 1284 C C . GLY A 1 169 ? 6.463 1.957 -1.802 1.00 82.50 169 GLY A C 1
ATOM 1285 O O . GLY A 1 169 ? 5.619 1.783 -0.923 1.00 82.50 169 GLY A O 1
ATOM 1286 N N . PRO A 1 170 ? 6.694 3.184 -2.304 1.00 75.88 170 PRO A N 1
ATOM 1287 C CA . PRO A 1 170 ? 6.067 4.414 -1.804 1.00 75.88 170 PRO A CA 1
ATOM 1288 C C . PRO A 1 170 ? 4.535 4.375 -1.689 1.00 75.88 170 PRO A C 1
ATOM 1290 O O . PRO A 1 170 ? 3.946 4.973 -0.787 1.00 75.88 170 PRO A O 1
ATOM 1293 N N . ILE A 1 171 ? 3.876 3.627 -2.574 1.00 73.06 171 ILE A N 1
ATOM 1294 C CA . ILE A 1 171 ? 2.418 3.474 -2.597 1.00 73.06 171 ILE A CA 1
ATOM 1295 C C . ILE A 1 171 ? 1.923 2.700 -1.361 1.00 73.06 171 ILE A C 1
ATOM 1297 O O . ILE A 1 171 ? 0.875 3.038 -0.802 1.00 73.06 171 ILE A O 1
ATOM 1301 N N . THR A 1 172 ? 2.682 1.703 -0.884 1.00 67.00 172 THR A N 1
ATOM 1302 C CA . THR A 1 172 ? 2.364 1.003 0.378 1.00 67.00 172 THR A CA 1
ATOM 1303 C C . THR A 1 172 ? 2.392 1.964 1.567 1.00 67.00 172 THR A C 1
ATOM 1305 O O . THR A 1 172 ? 1.493 1.945 2.409 1.00 67.00 172 THR A O 1
ATOM 1308 N N . ALA A 1 173 ? 3.400 2.839 1.614 1.00 63.62 173 ALA A N 1
ATOM 1309 C CA . ALA A 1 173 ? 3.673 3.708 2.750 1.00 63.62 173 ALA A CA 1
ATOM 1310 C C . ALA A 1 173 ? 2.615 4.808 2.909 1.00 63.62 173 ALA A C 1
ATOM 1312 O O . ALA A 1 173 ? 2.198 5.099 4.029 1.00 63.62 173 ALA A O 1
ATOM 1313 N N . LEU A 1 174 ? 2.107 5.357 1.801 1.00 57.75 174 LEU A N 1
ATOM 1314 C CA . LEU A 1 174 ? 1.040 6.368 1.820 1.00 57.75 174 LEU A CA 1
ATOM 1315 C C . LEU A 1 174 ? -0.287 5.840 2.393 1.00 57.75 174 LEU A C 1
ATOM 1317 O O . LEU A 1 174 ? -1.085 6.614 2.915 1.00 57.75 174 LEU A O 1
ATOM 1321 N N . THR A 1 175 ? -0.517 4.527 2.350 1.00 55.91 175 THR A N 1
ATOM 1322 C CA . THR A 1 175 ? -1.740 3.897 2.890 1.00 55.91 175 THR A CA 1
ATOM 1323 C C . THR A 1 175 ? -1.645 3.639 4.400 1.00 55.91 175 THR A C 1
ATOM 1325 O O . THR A 1 175 ? -2.660 3.528 5.099 1.00 55.91 175 THR A O 1
ATOM 1328 N N . ASN A 1 176 ? -0.412 3.590 4.911 1.00 50.62 176 ASN A N 1
ATOM 1329 C CA . ASN A 1 176 ? -0.084 3.372 6.316 1.00 50.62 176 ASN A CA 1
ATOM 1330 C C . ASN A 1 176 ? 0.054 4.665 7.121 1.00 50.62 176 ASN A C 1
ATOM 1332 O O . ASN A 1 176 ? 0.338 4.585 8.313 1.00 50.62 176 ASN A O 1
ATOM 1336 N N . VAL A 1 177 ? -0.181 5.834 6.519 1.00 46.91 177 VAL A N 1
ATOM 1337 C CA . VAL A 1 177 ? -0.359 7.063 7.297 1.00 46.91 177 VAL A CA 1
ATOM 1338 C C . VAL A 1 177 ? -1.616 6.870 8.157 1.00 46.91 177 VAL A C 1
ATOM 1340 O O . VAL A 1 177 ? -2.730 6.660 7.651 1.00 46.91 177 VAL A O 1
ATOM 1343 N N . GLN A 1 178 ? -1.384 6.772 9.465 1.00 38.72 178 GLN A N 1
ATOM 1344 C CA . GLN A 1 178 ? -2.395 6.587 10.502 1.00 38.72 178 GLN A CA 1
ATOM 1345 C C . GLN A 1 178 ? -2.894 7.940 10.974 1.00 38.72 178 GLN A C 1
ATOM 1347 O O . GLN A 1 178 ? -2.041 8.821 11.211 1.00 38.72 178 GLN A O 1
#

Solvent-accessible surface area (backbone atoms only — not comparable to full-atom values): 9478 Å² total; per-residue (Å²): 109,70,69,59,54,52,46,49,44,65,74,48,50,53,58,48,54,52,51,35,48,53,47,36,53,52,47,50,55,50,39,41,72,75,41,48,72,61,36,50,54,54,54,58,47,45,58,72,44,45,56,62,41,53,55,51,52,54,51,50,53,52,47,52,50,53,40,53,51,36,46,48,55,38,52,50,53,50,56,53,43,71,32,75,68,34,44,48,50,35,60,78,70,67,37,56,69,58,52,52,52,51,50,50,53,36,52,47,52,41,48,53,46,49,52,50,48,50,54,57,50,49,55,46,53,50,43,52,52,46,42,53,54,51,40,44,53,50,43,54,53,58,41,49,53,37,36,76,67,68,76,46,56,71,66,55,46,56,51,49,53,58,46,48,55,56,56,53,44,44,64,60,55,69,70,63,68,126

pLDDT: mean 88.1, std 12.32, range [38.72, 97.94]

Sequence (178 aa):
NDVVGAQSAITGTIPNILTNSVTLISTLAVMISIEWRLAVLAVIVLPLFLLPARRVALILRNIRRAAMEHQTDMSNSISETLTINGALLVKTFGRQQQELARFGKANAAVRDIGVRRAQVGQWFFLGLGSASAIGTALIYWAGGYLVLQETISVGTIVAFVAYLSRLYGPITALTNVQ

Radius of gyration: 24.86 Å; Cα contacts (8 Å, |Δi|>4): 107; chains: 1; bounding box: 52×29×75 Å

Secondary structure (DSSP, 8-state):
-HHHHHHHIIIIIHHHHHHHHHHHHHHHHHHHHHHHHHHHHHHHHHHHHHHHHHHHHHHHHHHHHHHHHHHHHHHHHHHHHTSHHHHHHHHHTT-HHHHHHHHHHHHHHHHHHHHHHHHHHHHHHHHHHHHHHHHHHHHHHHHHHHHHTTSS-HHHHHHHHHHHHHHHHHHHHHHT--

Mean predicted aligned error: 6.69 Å

Nearest PDB structures (foldseek):
  4q4a-assembly1_A  TM=9.338E-01  e=2.586E-06  Thermotoga maritima MSB8
  4q4j-assembly1_A  TM=9.302E-01  e=3.170E-06  Thermotoga maritima MSB8
  7sgr-assembly1_E  TM=8.805E-01  e=3.646E-05  Escherichia coli CFT073
  5och-assembly3_F  TM=6.130E-01  e=2.1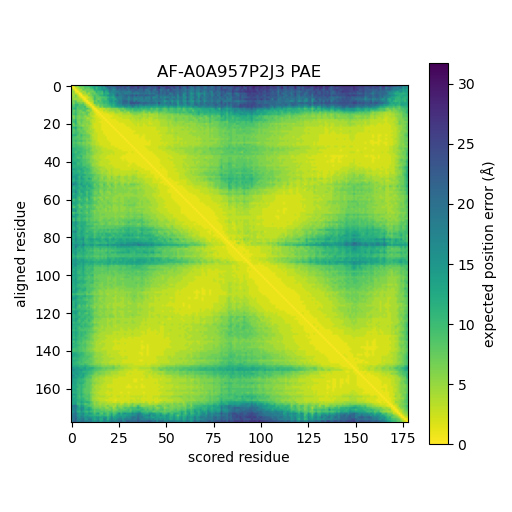37E-03  Homo sapiens
  5och-assembly1_B  TM=6.094E-01  e=2.756E-03  Homo sapiens